Protein 3FJV (pdb70)

Solvent-accessible surface area: 18412 Å² total

Structure (mmCIF, N/CA/C/O backbone):
data_3FJV
#
_entry.id   3FJV
#
_cell.length_a   35.775
_cell.length_b   90.816
_cell.length_c   131.927
_cell.angle_alpha   90.000
_cell.angle_beta   90.000
_cell.angle_gamma   90.000
#
_symmetry.space_group_name_H-M   'P 21 21 21'
#
loop_
_entity.id
_entity.type
_entity.pdbx_description
1 polymer 'uncharacterized novel protein'
2 non-polymer GLYCEROL
3 non-polymer 'CHLORIDE ION'
4 water water
#
loop_
_atom_site.group_PDB
_atom_site.id
_atom_site.type_symbol
_atom_site.label_atom_id
_atom_site.label_alt_id
_atom_site.label_comp_id
_atom_site.label_asym_id
_atom_site.label_entity_id
_atom_site.label_seq_id
_atom_site.pdbx_PDB_ins_code
_atom_site.Cartn_x
_atom_site.Cartn_y
_atom_site.Cartn_z
_atom_site.occupancy
_atom_site.B_iso_or_equiv
_atom_site.auth_seq_id
_atom_site.auth_comp_id
_atom_site.auth_asym_id
_atom_site.auth_atom_id
_atom_site.pdbx_PDB_model_num
ATOM 9 N N . THR A 1 3 ? 22.041 77.966 2.216 1.00 55.62 2 THR A N 1
ATOM 10 C CA . THR A 1 3 ? 22.591 78.576 3.441 1.00 53.24 2 THR A CA 1
ATOM 11 C C . THR A 1 3 ? 21.556 79.668 3.852 1.00 50.18 2 THR A C 1
ATOM 12 O O . THR A 1 3 ? 20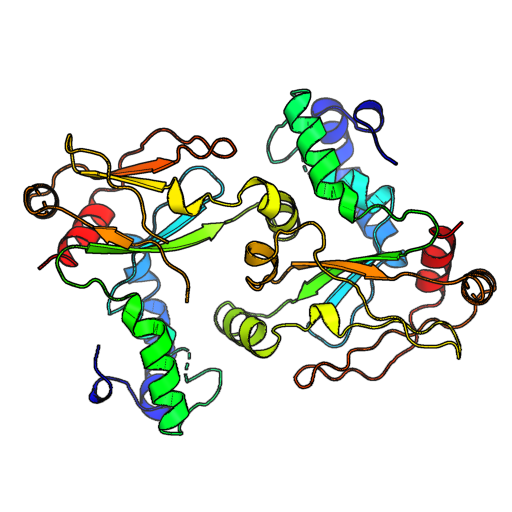.580 79.918 3.120 1.00 50.55 2 THR A O 1
ATOM 14 N N . LEU A 1 4 ? 21.714 80.275 5.021 1.00 41.22 3 LEU A N 1
ATOM 15 C CA . LEU A 1 4 ? 20.776 81.301 5.450 1.00 36.80 3 LEU A CA 1
ATOM 16 C C . LEU A 1 4 ? 21.593 82.526 5.740 1.00 32.51 3 LEU A C 1
ATOM 17 O O . LEU A 1 4 ? 22.723 82.405 6.222 1.00 32.43 3 LEU A O 1
ATOM 22 N N . THR A 1 5 ? 21.007 83.684 5.484 1.00 26.31 4 THR A N 1
ATOM 23 C CA . THR A 1 5 ? 21.617 84.983 5.717 1.00 27.38 4 THR A CA 1
ATOM 24 C C . THR A 1 5 ? 20.647 85.824 6.536 1.00 26.45 4 THR A C 1
ATOM 25 O O . THR A 1 5 ? 19.488 85.414 6.732 1.00 23.61 4 THR A O 1
ATOM 29 N N . ARG A 1 6 ? 21.065 87.003 6.989 1.00 25.93 5 ARG A N 1
ATOM 30 C CA . ARG A 1 6 ? 20.154 87.877 7.751 1.00 25.02 5 ARG A CA 1
ATOM 31 C C . ARG A 1 6 ? 18.874 88.184 6.961 1.00 27.08 5 ARG A C 1
ATOM 32 O O . ARG A 1 6 ? 17.807 88.341 7.537 1.00 25.07 5 ARG A O 1
ATOM 40 N N . ASP A 1 7 ? 18.979 88.256 5.637 1.00 27.79 6 ASP A N 1
ATOM 41 C CA . ASP A 1 7 ? 17.801 88.488 4.772 1.00 29.58 6 ASP A CA 1
ATOM 42 C C . ASP A 1 7 ? 16.870 87.292 4.614 1.00 27.69 6 ASP A C 1
ATOM 43 O O . ASP A 1 7 ? 15.763 87.424 4.090 1.00 25.05 6 ASP A O 1
ATOM 48 N N . SER A 1 8 ? 17.312 86.134 5.057 1.00 25.57 7 SER A N 1
ATOM 49 C CA . SER A 1 8 ? 16.454 84.956 5.058 1.00 28.60 7 SER A CA 1
ATOM 50 C C . SER A 1 8 ? 15.494 84.927 6.250 1.00 26.63 7 SER A C 1
ATOM 51 O O . SER A 1 8 ? 14.602 84.082 6.295 1.00 24.75 7 SER A O 1
ATOM 54 N N . LEU A 1 9 ? 15.708 85.816 7.223 1.00 23.41 8 LEU A N 1
ATOM 55 C CA . LEU A 1 9 ? 14.972 85.814 8.471 1.00 21.87 8 LEU A CA 1
ATOM 56 C C . LEU A 1 9 ? 13.919 86.903 8.532 1.00 23.01 8 LEU A C 1
ATOM 57 O O . LEU A 1 9 ? 14.069 87.974 7.975 1.00 21.96 8 LEU A O 1
ATOM 62 N N . LEU A 1 10 ? 12.830 86.608 9.205 1.00 22.03 9 LEU A N 1
ATOM 63 C CA . LEU A 1 10 ? 11.845 87.599 9.543 1.00 20.64 9 LEU A CA 1
ATOM 64 C C . LEU A 1 10 ? 12.363 88.500 10.659 1.00 19.96 9 LEU A C 1
ATOM 65 O O . LEU A 1 10 ? 13.236 88.134 11.458 1.00 19.75 9 LEU A O 1
ATOM 70 N N . THR A 1 11 ? 11.833 89.709 10.706 1.00 19.46 10 THR A N 1
ATOM 71 C CA . THR A 1 11 ? 12.085 90.580 11.828 1.00 18.72 10 THR A CA 1
ATOM 72 C C . THR A 1 11 ? 11.350 90.013 13.030 1.00 17.91 10 THR A C 1
ATOM 73 O O . THR A 1 11 ? 10.460 89.163 12.890 1.00 16.33 10 THR A O 1
ATOM 77 N N . LEU A 1 12 ? 11.655 90.540 14.214 1.00 13.44 11 LEU A N 1
ATOM 78 C CA . LEU A 1 12 ? 10.974 90.111 15.446 1.00 15.49 11 LEU A CA 1
ATOM 79 C C . LEU A 1 12 ? 9.464 90.331 15.295 1.00 17.25 11 LEU A C 1
ATOM 80 O O . LEU A 1 12 ? 8.659 89.516 15.693 1.00 15.67 11 LEU A O 1
ATOM 85 N N . GLU A 1 13 ? 9.097 91.483 14.749 1.00 17.80 12 GLU A N 1
ATOM 86 C CA . GLU A 1 13 ? 7.710 91.829 14.573 1.00 19.83 12 GLU A CA 1
ATOM 87 C C . GLU A 1 13 ? 6.970 90.878 13.638 1.00 20.18 12 GLU A C 1
ATOM 88 O O . GLU A 1 13 ? 5.834 90.473 13.925 1.00 22.19 12 GLU A O 1
ATOM 94 N N . ALA A 1 14 ? 7.587 90.583 12.494 1.00 21.04 13 ALA A N 1
ATOM 95 C CA . ALA A 1 14 ? 6.973 89.724 11.503 1.00 19.86 13 ALA A CA 1
ATOM 96 C C . ALA A 1 14 ? 6.908 88.285 12.048 1.00 18.38 13 ALA A C 1
ATOM 97 O O . ALA A 1 14 ? 5.888 87.613 11.874 1.00 18.19 13 ALA A O 1
ATOM 99 N N . TYR A 1 15 ? 7.959 87.809 12.728 1.00 19.81 14 TYR A N 1
ATOM 100 C CA . TYR A 1 15 ? 7.877 86.439 13.304 1.00 16.69 14 TYR A CA 1
ATOM 101 C C . TYR A 1 15 ? 6.800 86.298 14.372 1.00 17.19 14 TYR A C 1
ATOM 102 O O . TYR A 1 15 ? 6.065 85.303 14.402 1.00 19.98 14 TYR A O 1
ATOM 111 N N . ALA A 1 16 ? 6.684 87.294 15.259 1.00 17.70 15 ALA A N 1
ATOM 112 C CA . ALA A 1 16 ? 5.729 87.200 16.340 1.00 15.36 15 ALA A CA 1
ATOM 113 C C . ALA A 1 16 ? 4.335 87.070 15.782 1.00 20.29 15 ALA A C 1
ATOM 114 O O . ALA A 1 16 ? 3.541 86.357 16.348 1.00 17.20 15 ALA A O 1
ATOM 116 N N . LYS A 1 17 ? 4.062 87.746 14.664 1.00 19.62 16 LYS A N 1
ATOM 117 C CA . LYS A 1 17 ? 2.764 87.640 13.985 1.00 20.53 16 LYS A CA 1
ATOM 118 C C . LYS A 1 17 ? 2.483 86.229 13.461 1.00 21.89 16 LYS A C 1
ATOM 119 O O . LYS A 1 17 ? 1.327 85.819 13.440 1.00 21.33 16 LYS A O 1
ATOM 125 N N . VAL A 1 18 ? 3.510 85.453 13.098 1.00 21.09 17 VAL A N 1
ATOM 126 C CA . VAL A 1 18 ? 3.245 84.097 12.585 1.00 22.26 17 VAL A CA 1
ATOM 127 C C . VAL A 1 18 ? 3.692 82.959 13.543 1.00 22.74 17 VAL A C 1
ATOM 128 O O . VAL A 1 18 ? 3.671 81.795 13.176 1.00 19.13 17 VAL A O 1
ATOM 132 N N . ARG A 1 19 ? 4.129 83.295 14.753 1.00 22.89 18 ARG A N 1
ATOM 133 C CA . ARG A 1 19 ? 4.821 82.317 15.602 1.00 18.19 18 ARG A CA 1
ATOM 134 C C . ARG A 1 19 ? 3.997 81.080 15.925 1.00 16.11 18 ARG A C 1
ATOM 135 O O . ARG A 1 19 ? 4.469 79.964 15.797 1.00 14.85 18 ARG A O 1
ATOM 143 N N . ARG A 1 20 ? 2.749 81.253 16.316 1.00 17.21 19 ARG A N 1
ATOM 144 C CA . ARG A 1 20 ? 1.937 80.122 16.655 1.00 19.39 19 ARG A CA 1
ATOM 145 C C . ARG A 1 20 ? 1.719 79.218 15.444 1.00 16.07 19 ARG A C 1
ATOM 146 O O . ARG A 1 20 ? 1.737 78.013 15.545 1.00 17.81 19 ARG A O 1
ATOM 154 N N . GLN A 1 21 ? 1.494 79.817 14.296 1.00 15.85 20 GLN A N 1
ATOM 155 C CA . GLN A 1 21 ? 1.357 79.060 13.057 1.00 16.18 20 GLN A CA 1
ATOM 156 C C . GLN A 1 21 ? 2.640 78.305 12.684 1.00 17.46 20 GLN A C 1
ATOM 157 O O . GLN A 1 21 ? 2.613 77.156 12.193 1.00 16.69 20 GLN A O 1
ATOM 163 N N . GLU A 1 22 ? 3.776 78.946 12.924 1.00 14.16 21 GLU A N 1
ATOM 164 C CA . GLU A 1 22 ? 5.062 78.329 12.685 1.00 15.33 21 GLU A CA 1
ATOM 165 C C . GLU A 1 22 ? 5.341 77.143 13.612 1.00 15.25 21 GLU A C 1
ATOM 166 O O . GLU A 1 22 ? 5.903 76.132 13.133 1.00 16.59 21 GLU A O 1
ATOM 172 N N . HIS A 1 23 ? 5.001 77.252 14.902 1.00 14.31 22 HIS A N 1
ATOM 173 C CA . HIS A 1 23 ? 5.202 76.108 15.836 1.00 15.54 22 HIS A CA 1
ATOM 174 C C . HIS A 1 23 ? 4.512 74.884 15.208 1.00 15.09 22 HIS A C 1
ATOM 175 O O . HIS A 1 23 ? 5.111 73.828 15.118 1.00 14.20 22 HIS A O 1
ATOM 182 N N . ALA A 1 24 ? 3.243 75.025 14.799 1.00 13.38 23 ALA A N 1
ATOM 183 C CA . ALA A 1 24 ? 2.471 73.927 14.156 1.00 14.12 23 ALA A CA 1
ATOM 184 C C . ALA A 1 24 ? 3.066 73.453 12.800 1.00 14.15 23 ALA A C 1
ATOM 185 O O . ALA A 1 24 ? 3.187 72.242 12.549 1.00 15.43 23 ALA A O 1
ATOM 187 N N . ARG A 1 25 ? 3.453 74.381 11.954 1.00 13.83 24 ARG A N 1
ATOM 188 C CA . ARG A 1 25 ? 4.031 74.030 10.656 1.00 13.03 24 ARG A CA 1
ATOM 189 C C . ARG A 1 25 ? 5.298 73.208 10.843 1.00 11.96 24 ARG A C 1
ATOM 190 O O . ARG A 1 25 ? 5.541 72.203 10.147 1.00 11.36 24 ARG A O 1
ATOM 198 N N . VAL A 1 26 ? 6.122 73.607 11.785 1.00 16.41 25 VAL A N 1
ATOM 199 C CA . VAL A 1 26 ? 7.414 72.972 11.972 1.00 14.23 25 VAL A CA 1
ATOM 200 C C . VAL A 1 26 ? 7.261 71.611 12.672 1.00 15.04 25 VAL A C 1
ATOM 201 O O . VAL A 1 26 ? 7.924 70.649 12.317 1.00 14.55 25 VAL A O 1
ATOM 205 N N . ILE A 1 27 ? 6.386 71.503 13.670 1.00 14.85 26 ILE A N 1
ATOM 206 C CA . ILE A 1 27 ? 6.017 70.205 14.212 1.00 13.93 26 ILE A CA 1
ATOM 207 C C . ILE A 1 27 ? 5.620 69.195 13.132 1.00 13.89 26 ILE A C 1
ATOM 208 O O . ILE A 1 27 ? 6.093 68.068 13.136 1.00 14.97 26 ILE A O 1
ATOM 213 N N . ALA A 1 28 ? 4.761 69.612 12.196 1.00 16.59 27 ALA A N 1
ATOM 214 C CA . ALA A 1 28 ? 4.325 68.764 11.117 1.00 18.34 27 ALA A CA 1
ATOM 215 C C . ALA A 1 28 ? 5.536 68.363 10.259 1.00 17.00 27 ALA A C 1
ATOM 216 O O . ALA A 1 28 ? 5.677 67.192 9.884 1.00 17.33 27 ALA A O 1
ATOM 218 N N . HIS A 1 29 ? 6.372 69.329 9.934 1.00 17.69 28 HIS A N 1
ATOM 219 C CA . HIS A 1 29 ? 7.575 69.061 9.130 1.00 15.61 28 HIS A CA 1
ATOM 220 C C . HIS A 1 29 ? 8.482 68.030 9.813 1.00 15.04 28 HIS A C 1
ATOM 221 O O . HIS A 1 29 ? 9.054 67.143 9.151 1.00 14.49 28 HIS A O 1
ATOM 228 N N . LYS A 1 30 ? 8.625 68.150 11.120 1.00 15.53 29 LYS A N 1
ATOM 229 C CA . LYS A 1 30 ? 9.583 67.322 11.840 1.00 15.78 29 LYS A CA 1
ATOM 230 C C . LYS A 1 30 ? 9.183 65.848 11.853 1.00 16.28 29 LYS A C 1
ATOM 231 O O . LYS A 1 30 ? 9.984 64.992 12.165 1.00 16.82 29 LYS A O 1
ATOM 237 N N . LYS A 1 31 ? 7.931 65.528 11.517 1.00 14.73 30 LYS A N 1
ATOM 238 C CA . LYS A 1 31 ? 7.541 64.136 11.336 1.00 15.68 30 LYS A CA 1
ATOM 239 C C . LYS A 1 31 ? 8.316 63.456 10.250 1.00 17.45 30 LYS A C 1
ATOM 240 O O . LYS A 1 31 ? 8.444 62.225 10.264 1.00 18.19 30 LYS A O 1
ATOM 246 N N . ARG A 1 32 ? 8.857 64.215 9.286 1.00 15.31 31 ARG A N 1
ATOM 247 C CA . ARG A 1 32 ? 9.726 63.608 8.271 1.00 14.16 31 ARG A CA 1
ATOM 248 C C . ARG A 1 32 ? 11.214 63.630 8.594 1.00 16.17 31 ARG A C 1
ATOM 249 O O . ARG A 1 32 ? 12.030 63.256 7.753 1.00 14.30 31 ARG A O 1
ATOM 257 N N . ARG A 1 33 ? 11.559 64.157 9.758 1.00 14.72 32 ARG A N 1
ATOM 258 C CA . ARG A 1 33 ? 12.984 64.430 10.100 1.00 13.63 32 ARG A CA 1
ATOM 259 C C . ARG A 1 33 ? 13.443 63.751 11.393 1.00 16.83 32 ARG A C 1
ATOM 260 O O . ARG A 1 33 ? 14.645 63.676 11.667 1.00 17.42 32 ARG A O 1
ATOM 268 N N . ALA A 1 34 ? 12.514 63.270 12.224 1.00 18.14 33 ALA A N 1
ATOM 269 C CA . ALA A 1 34 ? 12.894 62.791 13.547 1.00 16.36 33 ALA A CA 1
ATOM 270 C C . ALA A 1 34 ? 12.987 61.273 13.615 1.00 17.10 33 ALA A C 1
ATOM 271 O O . ALA A 1 34 ? 12.165 60.600 13.018 1.00 18.47 33 ALA A O 1
ATOM 273 N N . VAL A 1 35 ? 14.007 60.766 14.320 1.00 17.91 34 VAL A N 1
ATOM 274 C CA A VAL A 1 35 ? 14.176 59.332 14.606 0.50 20.44 34 VAL A CA 1
ATOM 275 C CA B VAL A 1 35 ? 14.100 59.330 14.630 0.50 19.76 34 VAL A CA 1
ATOM 276 C C . VAL A 1 35 ? 14.494 59.124 16.102 1.00 20.91 34 VAL A C 1
ATOM 277 O O . VAL A 1 35 ? 15.241 59.895 16.684 1.00 20.98 34 VAL A O 1
ATOM 284 N N . SER A 1 36 ? 13.939 58.086 16.713 1.00 17.79 35 SER A N 1
ATOM 285 C CA . SER A 1 36 ? 14.305 57.680 18.056 1.00 22.40 35 SER A CA 1
ATOM 286 C C . SER A 1 36 ? 15.296 56.559 18.004 1.00 25.17 35 SER A C 1
ATOM 287 O O . SER A 1 36 ? 15.263 55.770 17.067 1.00 25.77 35 SER A O 1
ATOM 290 N N . ILE A 1 37 ? 16.192 56.484 18.987 1.00 24.18 36 ILE A N 1
ATOM 291 C CA . ILE A 1 37 ? 17.164 55.397 19.041 1.00 24.71 36 ILE A CA 1
ATOM 292 C C . ILE A 1 37 ? 17.048 54.858 20.474 1.00 26.08 36 ILE A C 1
ATOM 293 O O . ILE A 1 37 ? 17.548 55.459 21.435 1.00 16.59 36 ILE A O 1
ATOM 298 N N . GLY A 1 38 ? 16.344 53.750 20.611 1.00 27.81 37 GLY A N 1
ATOM 299 C CA . GLY A 1 38 ? 15.985 53.229 21.933 1.00 28.92 37 GLY A CA 1
ATOM 300 C C . GLY A 1 38 ? 15.020 54.168 22.609 1.00 28.52 37 GLY A C 1
ATOM 301 O O . GLY A 1 38 ? 14.336 54.928 21.922 1.00 29.94 37 GLY A O 1
ATOM 302 N N . ASN A 1 39 ? 14.973 54.113 23.945 1.00 27.62 38 ASN A N 1
ATOM 303 C CA . ASN A 1 39 ? 14.026 54.902 24.763 1.00 27.85 38 ASN A CA 1
ATOM 304 C C . ASN A 1 39 ? 14.513 56.265 25.233 1.00 27.74 38 ASN A C 1
ATOM 305 O O . ASN A 1 39 ? 13.696 57.093 25.686 1.00 28.80 38 ASN A O 1
ATOM 310 N N . HIS A 1 40 ? 15.820 56.532 25.140 1.00 21.58 39 HIS A N 1
ATOM 311 C CA . HIS A 1 40 ? 16.368 57.757 25.714 1.00 19.96 39 HIS A CA 1
ATOM 312 C C . HIS A 1 40 ? 17.160 58.669 24.756 1.00 21.78 39 HIS A C 1
ATOM 313 O O . HIS A 1 40 ? 17.566 59.760 25.176 1.00 22.86 39 HIS A O 1
ATOM 320 N N . LEU A 1 41 ? 17.379 58.238 23.511 1.00 22.51 40 LEU A N 1
ATOM 321 C CA . LEU A 1 41 ? 18.037 59.064 22.490 1.00 20.62 40 LEU A CA 1
ATOM 322 C C . LEU A 1 41 ? 17.058 59.466 21.383 1.00 22.23 40 LEU A C 1
ATOM 323 O O . LEU A 1 41 ? 16.318 58.620 20.841 1.00 18.78 40 LEU A O 1
ATOM 328 N N . ARG A 1 42 ? 17.121 60.737 20.999 1.00 16.98 41 ARG A N 1
ATOM 329 C CA . ARG A 1 42 ? 16.290 61.278 19.908 1.00 20.90 41 ARG A CA 1
ATOM 330 C C . ARG A 1 42 ? 17.181 62.052 18.929 1.00 17.84 41 ARG A C 1
ATOM 331 O O . ARG A 1 42 ? 18.005 62.832 19.373 1.00 19.00 41 ARG A O 1
ATOM 339 N N . LEU A 1 43 ? 17.061 61.811 17.626 1.00 17.69 42 LEU A N 1
ATOM 340 C CA . LEU A 1 43 ? 17.813 62.567 16.621 1.00 19.35 42 LEU A CA 1
ATOM 341 C C . LEU A 1 43 ? 16.818 63.355 15.769 1.00 18.84 42 LEU A C 1
ATOM 342 O O . LEU A 1 43 ? 15.805 62.825 15.348 1.00 21.02 42 LEU A O 1
ATOM 347 N N . LEU A 1 44 ? 17.131 64.622 15.518 1.00 16.26 43 LEU A N 1
ATOM 348 C CA . LEU A 1 44 ? 16.407 65.429 14.557 1.00 17.13 43 LEU A CA 1
ATOM 349 C C . LEU A 1 44 ? 17.357 65.767 13.457 1.00 17.00 43 LEU A C 1
ATOM 350 O O . LEU A 1 44 ? 18.350 66.482 13.682 1.00 17.30 43 LEU A O 1
ATOM 355 N N . PHE A 1 45 ? 17.061 65.259 12.255 1.00 13.86 44 PHE A N 1
ATOM 356 C CA . PHE A 1 45 ? 17.831 65.633 11.078 1.00 14.59 44 PHE A CA 1
ATOM 357 C C . PHE A 1 45 ? 17.447 67.037 10.647 1.00 14.40 44 PHE A C 1
ATOM 358 O O . PHE A 1 45 ? 16.267 67.332 10.416 1.00 14.92 44 PHE A O 1
ATOM 366 N N . GLU A 1 46 ? 18.437 67.910 10.591 1.00 12.24 45 GLU A N 1
ATOM 367 C CA . GLU A 1 46 ? 18.210 69.345 10.422 1.00 12.78 45 GLU A CA 1
ATOM 368 C C . GLU A 1 46 ? 18.179 69.785 8.961 1.00 15.95 45 GLU A C 1
ATOM 369 O O . GLU A 1 46 ? 18.965 69.300 8.118 1.00 15.66 45 GLU A O 1
ATOM 375 N N . ASP A 1 47 ? 17.261 70.693 8.643 1.00 15.64 46 ASP A N 1
ATOM 376 C CA . ASP A 1 47 ? 17.180 71.284 7.296 1.00 16.64 46 ASP A CA 1
ATOM 377 C C . ASP A 1 47 ? 16.806 72.772 7.378 1.00 17.57 46 ASP A C 1
ATOM 378 O O . ASP A 1 47 ? 16.822 73.351 8.472 1.00 15.42 46 ASP A O 1
ATOM 383 N N . GLU A 1 48 ? 16.538 73.414 6.232 1.00 14.28 47 GLU A N 1
ATOM 384 C CA . GLU A 1 48 ? 16.217 74.853 6.233 1.00 16.27 47 GLU A CA 1
ATOM 385 C C . GLU A 1 48 ? 15.043 75.178 7.195 1.00 13.39 47 GLU A C 1
ATOM 386 O O . GLU A 1 48 ? 15.067 76.154 7.947 1.00 14.69 47 GLU A O 1
ATOM 392 N N . THR A 1 49 ? 14.006 74.360 7.140 1.00 14.34 48 THR A N 1
ATOM 393 C CA . THR A 1 49 ? 12.828 74.580 7.960 1.00 13.51 48 THR A CA 1
ATOM 394 C C . THR A 1 49 ? 13.140 74.505 9.473 1.00 14.92 48 THR A C 1
ATOM 395 O O . THR A 1 49 ? 12.743 75.379 10.220 1.00 14.10 48 THR A O 1
ATOM 399 N N . THR A 1 50 ? 13.810 73.449 9.889 1.00 13.39 49 THR A N 1
ATOM 400 C CA . THR A 1 50 ? 14.104 73.237 11.288 1.00 15.75 49 THR A CA 1
ATOM 401 C C . THR A 1 50 ? 15.085 74.282 11.808 1.00 15.82 49 THR A C 1
ATOM 402 O O . THR A 1 50 ? 14.941 74.729 12.954 1.00 15.88 49 THR A O 1
ATOM 406 N N . ILE A 1 51 ? 16.043 74.680 10.976 1.00 14.44 50 ILE A N 1
ATOM 407 C CA . ILE A 1 51 ? 17.099 75.620 11.405 1.00 14.83 50 ILE A CA 1
ATOM 408 C C . ILE A 1 51 ? 16.549 77.064 11.479 1.00 14.22 50 ILE A C 1
ATOM 409 O O . ILE A 1 51 ? 16.721 77.736 12.482 1.00 13.95 50 ILE A O 1
ATOM 414 N N . ARG A 1 52 ? 15.858 77.511 10.430 1.00 15.09 51 ARG A N 1
ATOM 415 C CA . ARG A 1 52 ? 15.214 78.830 10.386 1.00 16.14 51 ARG A CA 1
ATOM 416 C C . ARG A 1 52 ? 14.286 79.065 11.583 1.00 15.82 51 ARG A C 1
ATOM 417 O O . ARG A 1 52 ? 14.329 80.140 12.208 1.00 14.40 51 ARG A O 1
ATOM 425 N N . TYR A 1 53 ? 13.512 78.056 11.928 1.00 15.72 52 TYR A N 1
ATOM 426 C CA . TYR A 1 53 ? 12.658 78.084 13.100 1.00 15.54 52 TYR A CA 1
ATOM 427 C C . TYR A 1 53 ? 13.458 78.257 14.393 1.00 19.49 52 TYR A C 1
ATOM 428 O O . TYR A 1 53 ? 13.133 79.098 15.223 1.00 15.82 52 TYR A O 1
ATOM 437 N N . GLN A 1 54 ? 14.517 77.468 14.570 1.00 16.68 53 GLN A N 1
ATOM 438 C CA . GLN A 1 54 ? 15.265 77.611 15.777 1.00 16.45 53 GLN A CA 1
ATOM 439 C C . GLN A 1 54 ? 15.831 79.022 15.900 1.00 16.41 53 GLN A C 1
ATOM 440 O O . GLN A 1 54 ? 15.888 79.561 17.006 1.00 16.09 53 GLN A O 1
ATOM 446 N N . ILE A 1 55 ? 16.340 79.561 14.801 1.00 19.98 54 ILE A N 1
ATOM 447 C CA . ILE A 1 55 ? 16.906 80.925 14.817 1.00 17.46 54 ILE A CA 1
ATOM 448 C C . ILE A 1 55 ? 15.816 81.926 15.147 1.00 17.87 54 ILE A C 1
ATOM 449 O O . ILE A 1 55 ? 15.967 82.772 16.025 1.00 16.30 54 ILE A O 1
ATOM 454 N N . HIS A 1 56 ? 14.675 81.804 14.489 1.00 17.24 55 HIS A N 1
ATOM 455 C CA . HIS A 1 56 ? 13.563 82.682 14.798 1.00 17.18 55 HIS A CA 1
ATOM 456 C C . HIS A 1 56 ? 13.187 82.620 16.303 1.00 15.91 55 HIS A C 1
ATOM 457 O O . HIS A 1 56 ? 12.947 83.656 16.964 1.00 16.25 55 HIS A O 1
ATOM 464 N N . GLU A 1 57 ? 13.145 81.412 16.836 1.00 14.34 56 GLU A N 1
ATOM 465 C CA . GLU A 1 57 ? 12.804 81.175 18.224 1.00 15.93 56 GLU A CA 1
ATOM 466 C C . GLU A 1 57 ? 13.825 81.807 19.193 1.00 15.08 56 GLU A C 1
ATOM 467 O O . GLU A 1 57 ? 13.458 82.530 20.128 1.00 15.19 56 GLU A O 1
ATOM 481 N N . LEU A 1 59 ? 15.942 84.357 18.515 1.00 15.44 58 LEU A N 1
ATOM 482 C CA . LEU A 1 59 ? 15.787 85.793 18.366 1.00 15.55 58 LEU A CA 1
ATOM 483 C C . LEU A 1 59 ? 14.548 86.306 19.099 1.00 15.29 58 LEU A C 1
ATOM 484 O O . LEU A 1 59 ? 14.626 87.326 19.802 1.00 14.93 58 LEU A O 1
ATOM 489 N N . HIS A 1 60 ? 13.438 85.582 18.992 1.00 17.14 59 HIS A N 1
ATOM 490 C CA . HIS A 1 60 ? 12.178 85.990 19.624 1.00 15.64 59 HIS A CA 1
ATOM 491 C C . HIS A 1 60 ? 12.267 86.037 21.176 1.00 17.24 59 HIS A C 1
ATOM 492 O O . HIS A 1 60 ? 11.932 87.061 21.834 1.00 16.27 59 HIS A O 1
ATOM 499 N N . ILE A 1 61 ? 12.788 84.951 21.739 1.00 14.26 60 ILE A N 1
ATOM 500 C CA . ILE A 1 61 ? 12.852 84.785 23.174 1.00 17.34 60 ILE A CA 1
ATOM 501 C C . ILE A 1 61 ? 13.870 85.756 23.793 1.00 16.91 60 ILE A C 1
ATOM 502 O O . ILE A 1 61 ? 13.594 86.319 24.842 1.00 15.21 60 ILE A O 1
ATOM 507 N N . GLU A 1 62 ? 15.023 85.910 23.143 1.00 15.27 61 GLU A N 1
ATOM 508 C CA . GLU A 1 62 ? 16.106 86.779 23.584 1.00 15.47 61 GLU A CA 1
ATOM 509 C C . GLU A 1 62 ? 15.882 88.227 23.126 1.00 17.47 61 GLU A C 1
ATOM 510 O O . GLU A 1 62 ? 16.594 89.080 23.570 1.00 14.92 61 GLU A O 1
ATOM 516 N N . LYS A 1 63 ? 14.835 88.484 22.334 1.00 18.75 62 LYS A N 1
ATOM 517 C CA . LYS A 1 63 ? 14.547 89.798 21.732 1.00 19.93 62 LYS A CA 1
ATOM 518 C C . LYS A 1 63 ? 15.759 90.435 21.074 1.00 18.36 62 LYS A C 1
ATOM 519 O O . LYS A 1 63 ? 16.146 91.562 21.429 1.00 16.74 62 LYS A O 1
ATOM 525 N N . ILE A 1 64 ? 16.334 89.726 20.115 1.00 17.04 63 ILE A N 1
ATOM 526 C CA . ILE A 1 64 ? 17.555 90.140 19.418 1.00 15.84 63 ILE A CA 1
ATOM 527 C C . ILE A 1 64 ? 17.234 90.711 18.023 1.00 17.38 63 ILE A C 1
ATOM 528 O O . ILE A 1 64 ? 16.644 90.024 17.190 1.00 19.28 63 ILE A O 1
ATOM 533 N N . PHE A 1 65 ? 17.600 91.983 17.806 1.00 18.58 64 PHE A N 1
ATOM 534 C CA . PHE A 1 65 ? 17.333 92.677 16.542 1.00 19.50 64 PHE A CA 1
ATOM 535 C C . PHE A 1 65 ? 18.448 93.551 15.972 1.00 18.05 64 PHE A C 1
ATOM 536 O O . PHE A 1 65 ? 18.233 94.274 15.016 1.00 15.07 64 PHE A O 1
ATOM 544 N N . ASP A 1 66 ? 19.611 93.531 16.584 1.00 18.37 65 ASP A N 1
ATOM 545 C CA . ASP A 1 66 ? 20.738 94.230 16.086 1.00 20.83 65 ASP A CA 1
ATOM 546 C C . ASP A 1 66 ? 21.527 93.310 15.167 1.00 22.43 65 ASP A C 1
ATOM 547 O O . ASP A 1 66 ? 21.520 92.081 15.301 1.00 19.69 65 ASP A O 1
ATOM 552 N N . GLU A 1 67 ? 22.263 93.913 14.262 1.00 19.94 66 GLU A N 1
ATOM 553 C CA . GLU A 1 67 ? 22.841 93.151 13.165 1.00 22.13 66 GLU A CA 1
ATOM 554 C C . GLU A 1 67 ? 23.906 92.151 13.627 1.00 21.66 66 GLU A C 1
ATOM 555 O O . GLU A 1 67 ? 23.928 91.018 13.161 1.00 21.36 66 GLU A O 1
ATOM 561 N N . ASP A 1 68 ? 24.778 92.560 14.538 1.00 19.99 67 ASP A N 1
ATOM 562 C CA . ASP A 1 68 ? 25.818 91.664 15.026 1.00 20.32 67 ASP A CA 1
ATOM 563 C C . ASP A 1 68 ? 25.197 90.508 15.815 1.00 22.62 67 ASP A C 1
ATOM 564 O O . ASP A 1 68 ? 25.651 89.379 15.699 1.00 21.25 67 ASP A O 1
ATOM 569 N N . GLY A 1 69 ? 24.150 90.792 16.588 1.00 20.21 68 GLY A N 1
ATOM 570 C CA . GLY A 1 69 ? 23.461 89.775 17.384 1.00 20.08 68 GLY A CA 1
ATOM 571 C C . GLY A 1 69 ? 22.687 88.771 16.550 1.00 19.74 68 GLY A C 1
ATOM 572 O O . GLY A 1 69 ? 22.680 87.569 16.855 1.00 17.64 68 GLY A O 1
ATOM 573 N N . ILE A 1 70 ? 21.995 89.258 15.530 1.00 17.53 69 ILE A N 1
ATOM 574 C CA . ILE A 1 70 ? 21.371 88.349 14.556 1.00 18.51 69 ILE A CA 1
ATOM 575 C C . ILE A 1 70 ? 22.446 87.468 13.912 1.00 19.21 69 ILE A C 1
ATOM 576 O O . ILE A 1 70 ? 22.313 86.260 13.852 1.00 15.73 69 ILE A O 1
ATOM 581 N N . GLN A 1 71 ? 23.535 88.074 13.444 1.00 18.56 70 GLN A N 1
ATOM 582 C CA . GLN A 1 71 ? 24.582 87.304 12.758 1.00 16.86 70 GLN A CA 1
ATOM 583 C C . GLN A 1 71 ? 25.174 86.241 13.660 1.00 16.80 70 GLN A C 1
ATOM 584 O O . GLN A 1 71 ? 25.463 85.134 13.199 1.00 15.86 70 GLN A O 1
ATOM 590 N N . ALA A 1 72 ? 25.320 86.562 14.943 1.00 16.66 71 ALA A N 1
ATOM 591 C CA . ALA A 1 72 ? 25.894 85.639 15.912 1.00 17.21 71 ALA A CA 1
ATOM 592 C C . ALA A 1 72 ? 24.995 84.398 16.085 1.00 18.51 71 ALA A C 1
ATOM 593 O O . ALA A 1 72 ? 25.503 83.305 16.296 1.00 18.37 71 ALA A O 1
ATOM 595 N N . GLU A 1 73 ? 23.669 84.562 16.004 1.00 15.18 72 GLU A N 1
ATOM 596 C CA . GLU A 1 73 ? 22.817 83.376 16.068 1.00 16.92 72 GLU A CA 1
ATOM 597 C C . GLU A 1 73 ? 22.886 82.567 14.789 1.00 16.91 72 GLU A C 1
ATOM 598 O O . GLU A 1 73 ? 22.929 81.348 14.843 1.00 16.73 72 GLU A O 1
ATOM 604 N N . LEU A 1 74 ? 22.894 83.221 13.620 1.00 17.70 73 LEU A N 1
ATOM 605 C CA . LEU A 1 74 ? 23.109 82.495 12.346 1.00 18.20 73 LEU A CA 1
ATOM 606 C C . LEU A 1 74 ? 24.388 81.645 12.407 1.00 17.00 73 LEU A C 1
ATOM 607 O O . LEU A 1 74 ? 24.435 80.449 12.000 1.00 17.93 73 LEU A O 1
ATOM 612 N N . ASP A 1 75 ? 25.455 82.241 12.938 1.00 15.14 74 ASP A N 1
ATOM 613 C CA . ASP A 1 75 ? 26.750 81.562 12.942 1.00 13.18 74 ASP A CA 1
ATOM 614 C C . ASP A 1 75 ? 26.737 80.461 13.982 1.00 17.21 74 ASP A C 1
ATOM 615 O O . ASP A 1 75 ? 27.333 79.423 13.786 1.00 19.13 74 ASP A O 1
ATOM 620 N N . ALA A 1 76 ? 26.006 80.649 15.092 1.00 17.99 75 ALA A N 1
ATOM 621 C CA . ALA A 1 76 ? 25.929 79.613 16.116 1.00 16.62 75 ALA A CA 1
ATOM 622 C C . ALA A 1 76 ? 25.215 78.338 15.631 1.00 15.78 75 ALA A C 1
ATOM 623 O O . ALA A 1 76 ? 25.547 77.199 16.080 1.00 18.54 75 ALA A O 1
ATOM 625 N N . TYR A 1 77 ? 24.211 78.530 14.779 1.00 16.52 76 TYR A N 1
ATOM 626 C CA . TYR A 1 77 ? 23.437 77.432 14.212 1.00 13.97 76 TYR A CA 1
ATOM 627 C C . TYR A 1 77 ? 23.958 76.853 12.880 1.00 17.84 76 TYR A C 1
ATOM 628 O O . TYR A 1 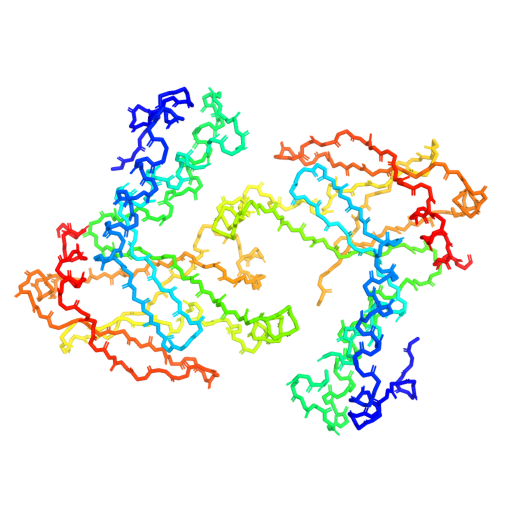77 ? 23.447 75.830 12.429 1.00 16.75 76 TYR A O 1
ATOM 637 N N . LEU A 1 78 ? 24.989 77.464 12.302 1.00 18.96 77 LEU A N 1
ATOM 638 C CA . LEU A 1 78 ? 25.627 76.975 11.071 1.00 21.70 77 LEU A CA 1
ATOM 639 C C . LEU A 1 78 ? 26.050 75.499 11.097 1.00 21.30 77 LEU A C 1
ATOM 640 O O . LEU A 1 78 ? 25.957 74.835 10.091 1.00 23.77 77 LEU A O 1
ATOM 645 N N . PRO A 1 79 ? 26.548 74.995 12.242 1.00 21.64 78 PRO A N 1
ATOM 646 C CA . PRO A 1 79 ? 26.838 73.579 12.315 1.00 20.40 78 PRO A CA 1
ATOM 647 C C . PRO A 1 79 ? 25.686 72.663 11.872 1.00 19.39 78 PRO A C 1
ATOM 648 O O . PRO A 1 79 ? 25.943 71.544 11.440 1.00 19.77 78 PRO A O 1
ATOM 652 N N . LEU A 1 80 ? 24.429 73.096 12.005 1.00 18.33 79 LEU A N 1
ATOM 653 C CA . LEU A 1 80 ? 23.328 72.238 11.616 1.00 15.95 79 LEU A CA 1
ATOM 654 C C . LEU A 1 80 ? 23.010 72.205 10.097 1.00 16.23 79 LEU A C 1
ATOM 655 O O . LEU A 1 80 ? 22.143 71.395 9.662 1.00 16.36 79 LEU A O 1
ATOM 660 N N . VAL A 1 81 ? 23.641 73.089 9.319 1.00 14.58 80 VAL A N 1
ATOM 661 C CA . VAL A 1 81 ? 23.325 73.225 7.906 1.00 17.57 80 VAL A CA 1
ATOM 662 C C . VAL A 1 81 ? 23.972 72.108 7.056 1.00 14.72 80 VAL A C 1
ATOM 663 O O . VAL A 1 81 ? 25.201 71.991 7.005 1.00 16.48 80 VAL A O 1
ATOM 667 N N . PRO A 1 82 ? 23.162 71.258 6.405 1.00 16.66 81 PRO A N 1
ATOM 668 C CA . PRO A 1 82 ? 23.768 70.254 5.507 1.00 16.69 81 PRO A CA 1
ATOM 669 C C . PRO A 1 82 ? 24.462 70.878 4.291 1.00 18.61 81 PRO A C 1
ATOM 670 O O . PRO A 1 82 ? 24.100 71.952 3.859 1.00 20.68 81 PRO A O 1
ATOM 674 N N . ASP A 1 83 ? 25.531 70.283 3.805 1.00 21.58 82 ASP A N 1
ATOM 675 C CA . ASP A 1 83 ? 26.341 71.005 2.859 1.00 22.25 82 ASP A CA 1
ATOM 676 C C . ASP A 1 83 ? 26.409 70.374 1.498 1.00 20.03 82 ASP A C 1
ATOM 677 O O . ASP A 1 83 ? 27.137 70.890 0.638 1.00 21.18 82 ASP A O 1
ATOM 682 N N . GLY A 1 84 ? 25.690 69.271 1.281 1.00 19.13 83 GLY A N 1
ATOM 683 C CA . GLY A 1 84 ? 25.811 68.552 0.014 1.00 23.13 83 GLY A CA 1
ATOM 684 C C . GLY A 1 84 ? 26.203 67.072 0.173 1.00 21.23 83 GLY A C 1
ATOM 685 O O . GLY A 1 84 ? 25.704 66.238 -0.530 1.00 19.72 83 GLY A O 1
ATOM 686 N N . SER A 1 85 ? 27.099 66.793 1.111 1.00 22.01 84 SER A N 1
ATOM 687 C CA . SER A 1 85 ? 27.622 65.463 1.312 1.00 25.93 84 SER A CA 1
ATOM 688 C C . SER A 1 85 ? 27.470 64.946 2.735 1.00 24.75 84 SER A C 1
ATOM 689 O O . SER A 1 85 ? 27.992 63.890 3.063 1.00 25.96 84 SER A O 1
ATOM 692 N N . ASN A 1 86 ? 26.737 65.688 3.552 1.00 20.05 85 ASN A N 1
ATOM 693 C CA A ASN A 1 86 ? 26.528 65.264 4.900 0.50 20.92 85 ASN A CA 1
ATOM 694 C CA B ASN A 1 86 ? 26.617 65.461 4.985 0.50 19.39 85 ASN A CA 1
ATOM 695 C C . ASN A 1 86 ? 25.148 65.574 5.432 1.00 20.22 85 ASN A C 1
ATOM 696 O O . ASN A 1 86 ? 24.505 66.601 5.123 1.00 28.02 85 ASN A O 1
ATOM 705 N N . LEU A 1 87 ? 24.676 64.644 6.216 1.00 15.65 86 LEU A N 1
ATOM 706 C CA . LEU A 1 87 ? 23.448 64.866 6.960 1.00 16.24 86 LEU A CA 1
ATOM 707 C C . LEU A 1 87 ? 23.877 65.435 8.332 1.00 17.80 86 LEU A C 1
ATOM 708 O O . LEU A 1 87 ? 24.933 65.034 8.911 1.00 17.44 86 LEU A O 1
ATOM 713 N N . LYS A 1 88 ? 23.092 66.378 8.827 1.00 15.29 87 LYS A N 1
ATOM 714 C CA . LYS A 1 88 ? 23.317 67.018 10.123 1.00 16.07 87 LYS A CA 1
ATOM 715 C C . LYS A 1 88 ? 22.126 66.710 11.037 1.00 16.58 87 LYS A C 1
ATOM 716 O O . LYS A 1 88 ? 20.996 66.743 10.581 1.00 17.11 87 LYS A O 1
ATOM 722 N N . ALA A 1 89 ? 22.392 66.429 12.321 1.00 16.33 88 ALA A N 1
ATOM 723 C CA . ALA A 1 89 ? 21.361 66.077 13.304 1.00 14.98 88 ALA A CA 1
ATOM 724 C C . ALA A 1 89 ? 21.690 66.619 14.713 1.00 14.58 88 ALA A C 1
ATOM 725 O O . ALA A 1 89 ? 22.852 66.806 15.089 1.00 13.99 88 ALA A O 1
ATOM 727 N N . THR A 1 90 ? 20.653 67.018 15.420 1.00 15.63 89 THR A N 1
ATOM 728 C CA . THR A 1 90 ? 20.721 67.323 16.828 1.00 16.77 89 THR A CA 1
ATOM 729 C C . THR A 1 90 ? 20.318 66.041 17.560 1.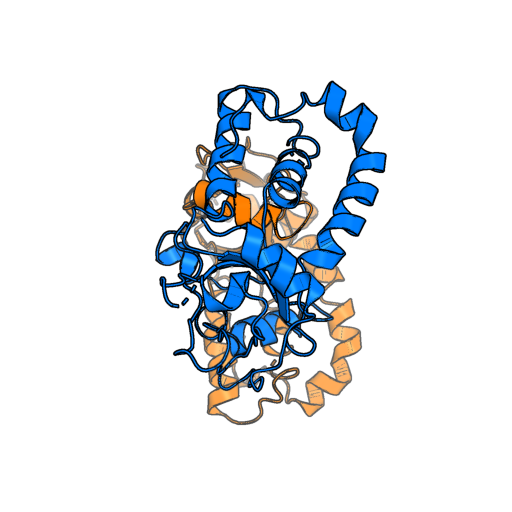00 16.91 89 THR A C 1
ATOM 730 O O . THR A 1 90 ? 19.240 65.471 17.315 1.00 16.84 89 THR A O 1
ATOM 734 N N . LEU A 1 91 ? 21.212 65.586 18.429 1.00 18.05 90 LEU A N 1
ATOM 735 C CA . LEU A 1 91 ? 20.979 64.435 19.290 1.00 18.92 90 LEU A CA 1
ATOM 736 C C . LEU A 1 91 ? 20.601 64.956 20.675 1.00 19.63 90 LEU A C 1
ATOM 737 O O . LEU A 1 91 ? 21.308 65.794 21.253 1.00 16.24 90 LEU A O 1
ATOM 742 N N . GLN A 1 92 ? 19.515 64.417 21.214 1.00 16.35 91 GLN A N 1
ATOM 743 C CA . GLN A 1 92 ? 19.093 64.760 22.572 1.00 18.02 91 GLN A CA 1
ATOM 744 C C . GLN A 1 92 ? 18.996 63.492 23.379 1.00 20.67 91 GLN A C 1
ATOM 745 O O . GLN A 1 92 ? 18.500 62.487 22.901 1.00 20.23 91 GLN A O 1
ATOM 751 N N . ILE A 1 93 ? 19.515 63.553 24.597 1.00 20.28 92 ILE A N 1
ATOM 752 C CA . ILE A 1 93 ? 19.485 62.457 25.561 1.00 22.04 92 ILE A CA 1
ATOM 753 C C . ILE A 1 93 ? 18.473 62.910 26.597 1.00 25.72 92 ILE A C 1
ATOM 754 O O . ILE A 1 93 ? 18.650 63.988 27.179 1.00 25.68 92 ILE A O 1
ATOM 759 N N . GLU A 1 94 ? 17.418 62.125 26.809 1.00 29.16 93 GLU A N 1
ATOM 760 C CA . GLU A 1 94 ? 16.334 62.514 27.695 1.00 34.52 93 GLU A CA 1
ATOM 761 C C . GLU A 1 94 ? 16.080 61.492 28.801 1.00 34.90 93 GLU A C 1
ATOM 762 O O . GLU A 1 94 ? 15.820 60.323 28.519 1.00 31.50 93 GLU A O 1
ATOM 768 N N . TYR A 1 95 ? 16.154 61.937 30.058 1.00 39.31 94 TYR A N 1
ATOM 769 C CA . TYR A 1 95 ? 15.858 61.066 31.204 1.00 41.67 94 TYR A CA 1
ATOM 770 C C . TYR A 1 95 ? 14.824 61.709 32.129 1.00 46.87 94 TYR A C 1
ATOM 771 O O . TYR A 1 95 ? 14.697 62.932 32.176 1.00 48.40 94 TYR A O 1
ATOM 780 N N . GLU A 1 96 ? 14.088 60.873 32.864 1.00 51.14 95 GLU A N 1
ATOM 781 C CA . GLU A 1 96 ? 12.917 61.338 33.628 1.00 53.00 95 GLU A CA 1
ATOM 782 C C . GLU A 1 96 ? 13.226 62.301 34.768 1.00 52.23 95 GLU A C 1
ATOM 783 O O . GLU A 1 96 ? 12.374 63.114 35.113 1.00 55.78 95 GLU A O 1
ATOM 789 N N . ASN A 1 97 ? 14.412 62.237 35.362 1.00 49.27 96 ASN A N 1
ATOM 790 C CA . ASN A 1 97 ? 14.698 63.148 36.463 1.00 48.48 96 ASN A CA 1
ATOM 791 C C . ASN A 1 97 ? 16.160 63.510 36.600 1.00 46.97 96 ASN A C 1
ATOM 792 O O . ASN A 1 97 ? 17.020 62.860 35.998 1.00 47.03 96 ASN A O 1
ATOM 797 N N . GLU A 1 98 ? 16.421 64.534 37.419 1.00 44.22 97 GLU A N 1
ATOM 798 C CA . GLU A 1 98 ? 17.752 65.119 37.565 1.00 43.35 97 GLU A CA 1
ATOM 799 C C . GLU A 1 98 ? 18.823 64.084 37.943 1.00 41.08 97 GLU A C 1
ATOM 800 O O . GLU A 1 98 ? 19.866 64.020 37.309 1.00 43.21 97 GLU A O 1
ATOM 802 N N . THR A 1 99 ? 18.560 63.264 38.959 1.00 38.16 98 THR A N 1
ATOM 803 C CA A THR A 1 99 ? 19.553 62.307 39.425 0.50 37.09 98 THR A CA 1
ATOM 804 C CA B THR A 1 99 ? 19.554 62.294 39.436 0.50 35.73 98 THR A CA 1
ATOM 805 C C . THR A 1 99 ? 19.775 61.216 38.378 1.00 35.84 98 THR A C 1
ATOM 806 O O . THR A 1 99 ? 20.912 60.788 38.161 1.00 33.75 98 THR A O 1
ATOM 813 N N . GLN A 1 100 ? 18.680 60.793 37.732 1.00 32.54 99 GLN A N 1
ATOM 814 C CA . GLN A 1 100 ? 18.709 59.809 36.648 1.00 34.06 99 GLN A CA 1
ATOM 815 C C . GLN A 1 100 ? 19.507 60.333 35.431 1.00 31.84 99 GLN A C 1
ATOM 816 O O . GLN A 1 100 ? 20.404 59.644 34.894 1.00 28.68 99 GLN A O 1
ATOM 822 N N . ARG A 1 101 ? 19.157 61.545 35.010 1.00 31.11 100 ARG A N 1
ATOM 823 C CA . ARG A 1 101 ? 19.844 62.239 33.925 1.00 32.11 100 ARG A CA 1
ATOM 824 C C . ARG A 1 101 ? 21.313 62.403 34.295 1.00 31.71 100 ARG A C 1
ATOM 825 O O . ARG A 1 101 ? 22.205 61.928 33.592 1.00 31.32 100 ARG A O 1
ATOM 827 N N . ARG A 1 102 ? 21.567 63.021 35.438 1.00 34.20 101 ARG A N 1
ATOM 828 C CA . ARG A 1 102 ? 22.928 63.189 35.905 1.00 33.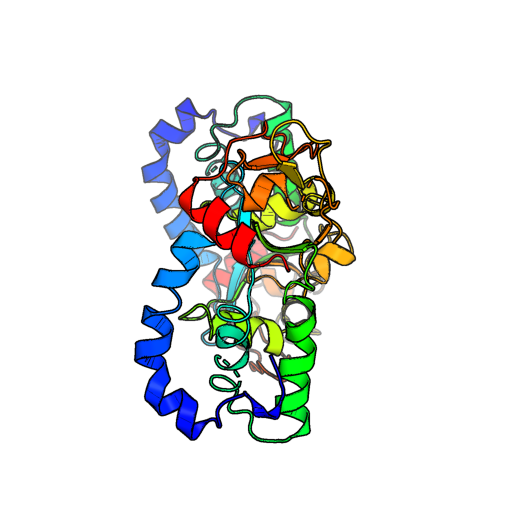11 101 ARG A CA 1
ATOM 829 C C . ARG A 1 102 ? 23.695 61.853 35.858 1.00 31.71 101 ARG A C 1
ATOM 830 O O . ARG A 1 102 ? 24.780 61.791 35.295 1.00 26.38 101 ARG A O 1
ATOM 838 N N . ALA A 1 103 ? 23.139 60.771 36.412 1.00 30.23 102 ALA A N 1
ATOM 839 C CA . ALA A 1 103 ? 23.837 59.477 36.349 1.00 27.25 102 ALA A CA 1
ATOM 840 C C . ALA A 1 103 ? 24.005 59.019 34.890 1.00 24.71 102 ALA A C 1
ATOM 841 O O . ALA A 1 103 ? 25.076 58.529 34.504 1.00 23.40 102 ALA A O 1
ATOM 843 N N . ALA A 1 104 ? 22.954 59.173 34.081 1.00 23.27 103 ALA A N 1
ATOM 844 C CA . ALA A 1 104 ? 23.008 58.732 32.653 1.00 23.83 103 ALA A CA 1
ATOM 845 C C . ALA A 1 104 ? 24.099 59.424 31.847 1.00 22.43 103 ALA A C 1
ATOM 846 O O . ALA A 1 104 ? 24.855 58.783 31.092 1.00 25.88 103 ALA A O 1
ATOM 848 N N . LEU A 1 105 ? 24.177 60.735 31.975 1.00 26.96 104 LEU A N 1
ATOM 849 C CA . LEU A 1 105 ? 25.165 61.519 31.224 1.00 27.51 104 LEU A CA 1
ATOM 850 C C . LEU A 1 105 ? 26.604 61.068 31.532 1.00 27.17 104 LEU A C 1
ATOM 851 O O . LEU A 1 105 ? 27.446 61.019 30.627 1.00 27.77 104 LEU A O 1
ATOM 856 N N . ALA A 1 106 ? 26.868 60.678 32.778 1.00 24.25 105 ALA A N 1
ATOM 857 C CA . ALA A 1 106 ? 28.173 60.108 33.132 1.00 24.06 105 ALA A CA 1
ATOM 858 C C . ALA A 1 106 ? 28.406 58.754 32.492 1.00 26.05 105 ALA A C 1
ATOM 859 O O . ALA A 1 106 ? 29.473 58.495 31.898 1.00 27.62 105 ALA A O 1
ATOM 861 N N . ARG A 1 107 ? 27.417 57.879 32.637 1.00 26.12 106 ARG A N 1
ATOM 862 C CA . ARG A 1 107 ? 27.504 56.516 32.108 1.00 26.32 106 ARG A CA 1
ATOM 863 C C . ARG A 1 107 ? 27.626 56.505 30.576 1.00 24.48 106 ARG A C 1
ATOM 864 O O . ARG A 1 107 ? 28.267 55.626 29.998 1.00 22.60 106 ARG A O 1
ATOM 872 N N . LEU A 1 108 ? 27.014 57.498 29.945 1.00 23.31 107 LEU A N 1
ATOM 873 C CA . LEU A 1 108 ? 26.933 57.604 28.479 1.00 21.53 107 LEU A CA 1
ATOM 874 C C . LEU A 1 108 ? 27.981 58.508 27.859 1.00 24.57 107 LEU A C 1
ATOM 875 O O . LEU A 1 108 ? 27.909 58.828 26.671 1.00 22.75 107 LEU A O 1
ATOM 880 N N . VAL A 1 109 ? 29.003 58.892 28.625 1.00 24.57 108 VAL A N 1
ATOM 881 C CA . VAL A 1 109 ? 30.067 59.724 28.059 1.00 26.04 108 VAL A CA 1
ATOM 882 C C . VAL A 1 109 ? 30.557 59.150 26.714 1.00 23.37 108 VAL A C 1
ATOM 883 O O . VAL A 1 109 ? 30.774 57.948 26.550 1.00 25.46 108 VAL A O 1
ATOM 887 N N . GLY A 1 110 ? 30.670 60.018 25.727 1.00 21.89 109 GLY A N 1
ATOM 888 C CA . GLY A 1 110 ? 31.172 59.614 24.412 1.00 20.14 109 GLY A CA 1
ATOM 889 C C . GLY A 1 110 ? 30.122 58.962 23.525 1.00 19.41 109 GLY A C 1
ATOM 890 O O . GLY A 1 110 ? 30.424 58.568 22.415 1.00 18.13 109 GLY A O 1
ATOM 891 N N . ILE A 1 111 ? 28.880 58.878 23.977 1.00 16.34 110 ILE A N 1
ATOM 892 C CA . ILE A 1 111 ? 27.818 58.271 23.128 1.00 19.25 110 ILE A CA 1
ATOM 893 C C . ILE A 1 111 ? 27.611 58.981 21.795 1.00 16.58 110 ILE A C 1
ATOM 894 O O . ILE A 1 111 ? 27.297 58.352 20.787 1.00 20.01 110 ILE A O 1
ATOM 899 N N . GLU A 1 112 ? 27.793 60.290 21.772 1.00 18.47 111 GLU A N 1
ATOM 900 C CA . GLU A 1 112 ? 27.645 61.061 20.536 1.00 20.01 111 GLU A CA 1
ATOM 901 C C . GLU A 1 112 ? 28.584 60.634 19.404 1.00 23.14 111 GLU A C 1
ATOM 902 O O . GLU A 1 112 ? 28.323 60.943 18.254 1.00 22.59 111 GLU A O 1
ATOM 908 N N . ASP A 1 113 ? 29.673 59.939 19.751 1.00 21.77 112 ASP A N 1
ATOM 909 C CA . ASP A 1 113 ? 30.645 59.410 18.789 1.00 23.33 112 ASP A CA 1
ATOM 910 C C . ASP A 1 113 ? 30.293 57.988 18.319 1.00 19.88 112 ASP A C 1
ATOM 911 O O . ASP A 1 113 ? 30.948 57.490 17.426 1.00 20.66 112 ASP A O 1
ATOM 916 N N . ARG A 1 114 ? 29.297 57.340 18.940 1.00 16.99 113 ARG A N 1
ATOM 917 C CA . ARG A 1 114 ? 29.024 55.901 18.733 1.00 16.49 113 ARG A CA 1
ATOM 918 C C . ARG A 1 114 ? 27.703 55.639 18.016 1.00 17.66 113 ARG A C 1
ATOM 919 O O . ARG A 1 114 ? 27.345 54.503 17.794 1.00 19.02 113 ARG A O 1
ATOM 927 N N . VAL A 1 115 ? 27.036 56.710 17.590 1.00 19.27 114 VAL A N 1
ATOM 928 C CA . VAL A 1 115 ? 25.828 56.638 16.773 1.00 18.61 114 VAL A CA 1
ATOM 929 C C . VAL A 1 115 ? 26.252 56.538 15.334 1.00 16.20 114 VAL A C 1
ATOM 930 O O . VAL A 1 115 ? 27.022 57.326 14.856 1.00 18.59 114 VAL A O 1
ATOM 934 N N . PHE A 1 116 ? 25.715 55.563 14.615 1.00 16.85 115 PHE A N 1
ATOM 935 C CA . PHE A 1 116 ? 26.066 55.342 13.211 1.00 17.16 115 PHE A CA 1
ATOM 936 C C . PHE A 1 116 ? 24.878 55.121 12.314 1.00 14.59 115 PHE A C 1
ATOM 937 O O . PHE A 1 116 ? 23.848 54.585 12.748 1.00 17.35 115 PHE A O 1
ATOM 945 N N . LEU A 1 117 ? 25.031 55.499 11.041 1.00 14.64 116 LEU A N 1
ATOM 946 C CA . LEU A 1 117 ? 24.055 55.233 9.987 1.00 17.43 116 LEU A CA 1
ATOM 947 C C . LEU A 1 117 ? 24.603 54.163 9.056 1.00 18.50 116 LEU A C 1
ATOM 948 O O . LEU A 1 117 ? 25.821 54.086 8.856 1.00 17.90 116 LEU A O 1
ATOM 953 N N . ARG A 1 118 ? 23.736 53.399 8.401 1.00 18.29 117 ARG A N 1
ATOM 954 C CA A ARG A 1 118 ? 24.179 52.519 7.318 0.50 20.50 117 ARG A CA 1
ATOM 955 C CA B ARG A 1 118 ? 24.174 52.498 7.336 0.50 20.54 117 ARG A CA 1
ATOM 956 C C . ARG A 1 118 ? 23.191 52.569 6.162 1.00 21.89 117 ARG A C 1
ATOM 957 O O . ARG A 1 118 ? 22.016 52.241 6.331 1.00 21.50 117 ARG A O 1
ATOM 972 N N . VAL A 1 119 ? 23.662 53.013 4.982 1.00 21.63 118 VAL A N 1
ATOM 973 C CA . VAL A 1 119 ? 22.827 53.045 3.770 1.00 19.29 118 VAL A CA 1
ATOM 974 C C . VAL A 1 119 ? 22.934 51.688 3.123 1.00 21.73 118 VAL A C 1
ATOM 975 O O . VAL A 1 119 ? 24.021 51.273 2.721 1.00 21.14 118 VAL A O 1
ATOM 979 N N . ASP A 1 120 ? 21.828 50.961 3.036 1.00 21.39 119 ASP A N 1
ATOM 980 C CA . ASP A 1 120 ? 21.860 49.619 2.395 1.00 26.48 119 ASP A CA 1
ATOM 981 C C . ASP A 1 120 ? 23.008 48.761 2.952 1.00 24.64 119 ASP A C 1
ATOM 982 O O . ASP A 1 120 ? 23.183 48.675 4.151 1.00 27.70 119 ASP A O 1
ATOM 987 N N . ASP A 1 121 ? 23.798 48.111 2.103 1.00 26.40 120 ASP A N 1
ATOM 988 C CA . ASP A 1 121 ? 24.922 47.290 2.597 1.00 25.70 120 ASP A CA 1
ATOM 989 C C . ASP A 1 121 ? 26.256 48.000 2.529 1.00 27.09 120 ASP A C 1
ATOM 990 O O . ASP A 1 121 ? 27.290 47.373 2.501 1.00 26.08 120 ASP A O 1
ATOM 995 N N . GLU A 1 122 ? 26.262 49.325 2.565 1.00 24.25 121 GLU A N 1
ATOM 996 C CA . GLU A 1 122 ? 27.537 50.035 2.484 1.00 21.81 121 GLU A CA 1
ATOM 997 C C . GLU A 1 122 ? 28.167 50.050 3.881 1.00 19.17 121 GLU A C 1
ATOM 998 O O . GLU A 1 122 ? 27.512 49.617 4.858 1.00 17.26 121 GLU A O 1
ATOM 1004 N N . ALA A 1 123 ? 29.422 50.505 3.980 1.00 21.44 122 ALA A N 1
ATOM 1005 C CA . ALA A 1 123 ? 30.068 50.632 5.284 1.00 22.28 122 ALA A CA 1
ATOM 1006 C C . ALA A 1 123 ? 29.262 51.560 6.189 1.00 21.97 122 ALA A C 1
ATOM 1007 O O . ALA A 1 123 ? 28.735 52.590 5.721 1.00 20.37 122 ALA A O 1
ATOM 1009 N N . PRO A 1 124 ? 29.196 51.241 7.483 1.00 21.22 123 PRO A N 1
ATOM 1010 C CA . PRO A 1 124 ? 28.507 52.171 8.385 1.00 20.73 123 PRO A CA 1
ATOM 1011 C C . PRO A 1 124 ? 29.244 53.510 8.472 1.00 19.23 123 PRO A C 1
ATOM 1012 O O . PRO A 1 124 ? 30.467 53.560 8.240 1.00 14.81 123 PRO A O 1
ATOM 1016 N N . VAL A 1 125 ? 28.490 54.575 8.739 1.00 17.50 124 VAL A N 1
ATOM 1017 C CA . VAL A 1 125 ? 29.027 55.928 8.934 1.00 17.81 124 VAL A CA 1
ATOM 1018 C C . VAL A 1 125 ? 28.751 56.434 10.364 1.00 16.14 124 VAL A C 1
ATOM 1019 O O . VAL A 1 125 ? 27.620 56.656 10.774 1.00 18.12 124 VAL A O 1
ATOM 1023 N N . TYR A 1 126 ? 29.825 56.638 11.115 1.00 13.76 125 TYR A N 1
ATOM 1024 C CA . TYR A 1 126 ? 29.743 57.180 12.494 1.00 15.25 125 TYR A CA 1
ATOM 1025 C C . TYR A 1 126 ? 29.640 58.698 12.468 1.00 18.00 125 TYR A C 1
ATOM 1026 O O . TYR A 1 126 ? 30.258 59.359 11.642 1.00 15.54 125 TYR A O 1
ATOM 1035 N N . ALA A 1 127 ? 28.799 59.240 13.357 1.00 19.32 126 ALA A N 1
ATOM 1036 C CA . ALA A 1 127 ? 28.654 60.665 13.516 1.00 19.14 126 ALA A CA 1
ATOM 1037 C C . ALA A 1 127 ? 29.963 61.268 13.975 1.00 18.06 126 ALA A C 1
ATOM 1038 O O . ALA A 1 127 ? 30.700 60.660 14.743 1.00 16.57 126 ALA A O 1
ATOM 1040 N N . ILE A 1 128 ? 30.268 62.435 13.439 1.00 18.07 127 ILE A N 1
ATOM 1041 C CA A ILE A 1 128 ? 31.335 63.290 13.967 0.50 19.35 127 ILE A CA 1
ATOM 1042 C CA B ILE A 1 128 ? 31.330 63.266 13.989 0.50 19.23 127 ILE A CA 1
ATOM 1043 C C . ILE A 1 128 ? 30.616 64.372 14.737 1.00 16.76 127 ILE A C 1
ATOM 1044 O O . ILE A 1 128 ? 29.814 65.118 14.146 1.00 18.68 127 ILE A O 1
ATOM 1053 N N . ALA A 1 129 ? 30.872 64.441 16.046 1.00 17.03 128 ALA A N 1
ATOM 1054 C CA . ALA A 1 129 ? 30.111 65.296 16.968 1.00 16.09 128 ALA A CA 1
ATOM 1055 C C . ALA A 1 129 ? 30.807 66.566 17.413 1.00 17.64 128 ALA A C 1
ATOM 1056 O O . ALA A 1 129 ? 32.019 66.569 17.650 1.00 13.97 128 ALA A O 1
ATOM 1058 N N . ASP A 1 130 ? 30.036 67.638 17.525 1.00 14.57 129 ASP A N 1
ATOM 1059 C CA . ASP A 1 130 ? 30.417 68.820 18.328 1.00 16.13 129 ASP A CA 1
ATOM 1060 C C . ASP A 1 130 ? 31.708 69.488 17.856 1.00 18.77 129 ASP A C 1
ATOM 1061 O O . ASP A 1 130 ? 32.481 70.021 18.662 1.00 14.38 129 ASP A O 1
ATOM 1066 N N . GLU A 1 131 ? 31.893 69.557 16.535 1.00 16.62 130 GLU A N 1
ATOM 1067 C CA . GLU A 1 131 ? 33.112 70.150 15.984 1.00 16.25 130 GLU A CA 1
ATOM 1068 C C . GLU A 1 131 ? 33.155 71.664 16.224 1.00 20.62 130 GLU A C 1
ATOM 1069 O O . GLU A 1 131 ? 34.196 72.279 16.170 1.00 19.84 130 GLU A O 1
ATOM 1075 N N . ASP A 1 132 ? 31.996 72.249 16.487 1.00 19.65 131 ASP A N 1
ATOM 1076 C CA . ASP A 1 132 ? 31.917 73.658 16.818 1.00 22.84 131 ASP A CA 1
ATOM 1077 C C . ASP A 1 132 ? 32.349 73.997 18.230 1.00 25.67 131 ASP A C 1
ATOM 1078 O O . ASP A 1 132 ? 32.399 75.177 18.606 1.00 27.26 131 ASP A O 1
ATOM 1083 N N . LEU A 1 133 ? 32.634 72.989 19.045 1.00 21.62 132 LEU A N 1
ATOM 1084 C CA . LEU A 1 133 ? 33.028 73.278 20.390 1.00 23.69 132 LEU A CA 1
ATOM 1085 C C . LEU A 1 133 ? 34.506 72.990 20.544 1.00 28.43 132 LEU A C 1
ATOM 1086 O O . LEU A 1 133 ? 35.007 71.913 20.127 1.00 26.79 132 LEU A O 1
ATOM 1091 N N . GLU A 1 134 ? 35.185 73.941 21.183 1.00 29.73 133 GLU A N 1
ATOM 1092 C CA . GLU A 1 134 ? 36.601 73.774 21.487 1.00 35.70 133 GLU A CA 1
ATOM 1093 C C . GLU A 1 134 ? 36.756 72.490 22.327 1.00 37.45 133 GLU A C 1
ATOM 1094 O O . GLU A 1 134 ? 35.792 72.006 22.924 1.00 37.63 133 GLU A O 1
ATOM 1100 N N . ARG A 1 135 ? 37.951 71.908 22.294 1.00 41.59 134 ARG A N 1
ATOM 1101 C CA . ARG A 1 135 ? 38.224 70.599 22.898 1.00 44.25 134 ARG A CA 1
ATOM 1102 C C . ARG A 1 135 ? 37.701 70.482 24.334 1.00 46.49 134 ARG A C 1
ATOM 1103 O O . ARG A 1 135 ? 37.140 69.445 24.726 1.00 47.70 134 ARG A O 1
ATOM 1105 N N . ASP A 1 136 ? 37.904 71.546 25.110 1.00 48.91 135 ASP A N 1
ATOM 1106 C CA . ASP A 1 136 ? 37.548 71.560 26.534 1.00 50.49 135 ASP A CA 1
ATOM 1107 C C . ASP A 1 136 ? 36.046 71.636 26.753 1.00 50.26 135 ASP A C 1
ATOM 1108 O O . ASP A 1 136 ? 35.514 70.966 27.645 1.00 51.44 135 ASP A O 1
ATOM 1113 N N . THR A 1 137 ? 35.372 72.458 25.943 1.00 49.86 136 THR A N 1
ATOM 1114 C CA . THR A 1 137 ? 33.909 72.553 25.962 1.00 47.55 136 THR A CA 1
ATOM 1115 C C . THR A 1 137 ? 33.313 71.230 25.502 1.00 49.41 136 THR A C 1
ATOM 1116 O O . THR A 1 137 ? 32.374 70.725 26.118 1.00 48.29 136 THR A O 1
ATOM 1120 N N . ALA A 1 138 ? 33.872 70.682 24.416 1.00 50.54 137 ALA A N 1
ATOM 1121 C CA . ALA A 1 138 ? 33.406 69.414 23.843 1.00 52.58 137 ALA A CA 1
ATOM 1122 C C . ALA A 1 138 ? 33.510 68.262 24.842 1.00 54.23 137 ALA A C 1
ATOM 1123 O O . ALA A 1 138 ? 32.709 67.334 24.798 1.00 53.70 137 ALA A O 1
ATOM 1125 N N . GLU A 1 139 ? 34.497 68.326 25.738 1.00 54.87 138 GLU A N 1
ATOM 1126 C CA . GLU A 1 139 ? 34.718 67.268 26.720 1.00 55.47 138 GLU A CA 1
ATOM 1127 C C . GLU A 1 139 ? 33.680 67.284 27.878 1.00 54.70 138 GLU A C 1
ATOM 1128 O O . GLU A 1 139 ? 33.449 66.256 28.529 1.00 55.28 138 GLU A O 1
ATOM 1134 N N . LYS A 1 140 ? 33.073 68.442 28.148 1.00 53.13 139 LYS A N 1
ATOM 1135 C CA . LYS A 1 140 ? 31.959 68.529 29.108 1.00 51.63 139 LYS A CA 1
ATOM 1136 C C . LYS A 1 140 ? 30.731 67.825 28.527 1.00 51.82 139 LYS A C 1
ATOM 1137 O O . LYS A 1 140 ? 30.401 68.048 27.365 1.00 49.28 139 LYS A O 1
ATOM 1143 N N . THR A 1 141 ? 30.067 66.969 29.315 1.00 51.56 140 THR A N 1
ATOM 1144 C CA . THR A 1 141 ? 28.865 66.261 28.833 1.00 50.15 140 THR A CA 1
ATOM 1145 C C . THR A 1 141 ? 27.699 67.263 28.591 1.00 47.61 140 THR A C 1
ATOM 1146 O O . THR A 1 141 ? 27.736 68.444 29.001 1.00 47.44 140 THR A O 1
ATOM 1150 N N . SER A 1 142 ? 26.678 66.788 27.886 1.00 40.89 141 SER A N 1
ATOM 1151 C CA . SER A 1 142 ? 25.588 67.649 27.485 1.00 34.81 141 SER A CA 1
ATOM 1152 C C . SER A 1 142 ? 24.486 66.669 27.112 1.00 27.17 141 SER A C 1
ATOM 1153 O O . SER A 1 142 ? 24.751 65.581 26.623 1.00 30.95 141 SER A O 1
ATOM 1156 N N . ALA A 1 143 ? 23.254 67.011 27.426 1.00 24.95 142 ALA A N 1
ATOM 1157 C CA . ALA A 1 143 ? 22.129 66.238 26.938 1.00 23.26 142 ALA A CA 1
ATOM 1158 C C . ALA A 1 143 ? 21.913 66.535 25.450 1.00 20.34 142 ALA A C 1
ATOM 1159 O O . ALA A 1 143 ? 21.000 65.955 24.850 1.00 24.45 142 ALA A O 1
ATOM 1161 N N . VAL A 1 144 ? 22.661 67.496 24.877 1.00 15.46 143 VAL A N 1
ATOM 1162 C CA . VAL A 1 144 ? 22.447 67.910 23.457 1.00 15.69 143 VAL A CA 1
ATOM 1163 C C . VAL A 1 144 ? 23.769 67.935 22.686 1.00 17.74 143 VAL A C 1
ATOM 1164 O O . VAL A 1 144 ? 24.712 68.567 23.110 1.00 21.73 143 VAL A O 1
ATOM 1168 N N . HIS A 1 145 ? 23.813 67.271 21.530 1.00 16.17 144 HIS A N 1
ATOM 1169 C CA . HIS A 1 145 ? 25.015 67.238 20.696 1.00 17.40 144 HIS A CA 1
ATOM 1170 C C . HIS A 1 145 ? 24.638 67.546 19.251 1.00 18.49 144 HIS A C 1
ATOM 1171 O O . HIS A 1 145 ? 23.515 67.295 18.839 1.00 14.80 144 HIS A O 1
ATOM 1178 N N . PHE A 1 146 ? 25.562 68.139 18.512 1.00 14.39 145 PHE A N 1
ATOM 1179 C CA . PHE A 1 146 ? 25.381 68.426 17.083 1.00 15.38 145 PHE A CA 1
ATOM 1180 C C . PHE A 1 146 ? 26.202 67.407 16.303 1.00 17.44 145 PHE A C 1
ATOM 1181 O O . PHE A 1 146 ? 27.432 67.291 16.506 1.00 16.85 145 PHE A O 1
ATOM 1189 N N . LEU A 1 147 ? 25.540 66.591 15.482 1.00 12.14 146 LEU A N 1
ATOM 1190 C CA . LEU A 1 147 ? 26.222 65.529 14.764 1.00 13.22 146 LEU A CA 1
ATOM 1191 C C . LEU A 1 147 ? 26.291 65.804 13.236 1.00 13.82 146 LEU A C 1
ATOM 1192 O O . LEU A 1 147 ? 25.364 66.431 12.642 1.00 14.64 146 LEU A O 1
ATOM 1197 N N . ARG A 1 148 ? 27.352 65.285 12.606 1.00 12.44 147 ARG A N 1
ATOM 1198 C CA . ARG A 1 148 ? 27.539 65.341 11.163 1.00 15.15 147 ARG A CA 1
ATOM 1199 C C . ARG A 1 148 ? 27.781 63.901 10.674 1.00 17.61 147 ARG A C 1
ATOM 1200 O O . ARG A 1 148 ? 28.603 63.215 11.220 1.00 17.01 147 ARG A O 1
ATOM 1208 N N . PHE A 1 149 ? 27.063 63.457 9.649 1.00 14.89 148 PHE A N 1
ATOM 1209 C CA . PHE A 1 149 ? 27.304 62.151 9.051 1.00 16.89 148 PHE A CA 1
ATOM 1210 C C . PHE A 1 149 ? 27.750 62.386 7.605 1.00 18.13 148 PHE A C 1
ATOM 1211 O O . PHE A 1 149 ? 26.966 62.881 6.801 1.00 13.48 148 PHE A O 1
ATOM 1219 N N . GLU A 1 150 ? 28.970 61.985 7.246 1.00 16.19 149 GLU A N 1
ATOM 1220 C CA A GLU A 1 150 ? 29.483 62.269 5.919 0.50 16.63 149 GLU A CA 1
ATOM 1221 C CA B GLU A 1 150 ? 29.542 62.234 5.930 0.50 16.56 149 GLU A CA 1
ATOM 1222 C C . GLU A 1 150 ? 29.255 61.047 5.002 1.00 19.09 149 GLU A C 1
ATOM 1223 O O . GLU A 1 150 ? 29.607 59.912 5.339 1.00 17.96 149 GLU A O 1
ATOM 1234 N N . LEU A 1 151 ? 28.572 61.284 3.872 1.00 16.60 150 LEU A N 1
ATOM 1235 C CA . LEU A 1 151 ? 28.220 60.202 2.951 1.00 16.06 150 LEU A CA 1
ATOM 1236 C C . LEU A 1 151 ? 28.951 60.302 1.634 1.00 17.01 150 LEU A C 1
ATOM 1237 O O . LEU A 1 151 ? 29.004 61.380 1.011 1.00 14.68 150 LEU A O 1
ATOM 1242 N N . GLY A 1 152 ? 29.498 59.174 1.197 1.00 16.60 151 GLY A N 1
ATOM 1243 C CA . GLY A 1 152 ? 30.189 59.119 -0.086 1.00 16.80 151 GLY A CA 1
ATOM 1244 C C . GLY A 1 152 ? 29.223 58.892 -1.228 1.00 14.19 151 GLY A C 1
ATOM 1245 O O . GLY A 1 152 ? 28.011 58.833 -1.063 1.00 14.30 151 GLY A O 1
ATOM 1246 N N . ASP A 1 153 ? 29.774 58.794 -2.418 1.00 13.56 152 ASP A N 1
ATOM 1247 C CA . ASP A 1 153 ? 28.974 58.778 -3.620 1.00 13.73 152 ASP A CA 1
ATOM 1248 C C . ASP A 1 153 ? 28.077 57.579 -3.717 1.00 12.47 152 ASP A C 1
ATOM 1249 O O . ASP A 1 153 ? 26.889 57.729 -4.022 1.00 15.67 152 ASP A O 1
ATOM 1254 N N . ALA A 1 154 ? 28.638 56.395 -3.460 1.00 15.01 153 ALA A N 1
ATOM 1255 C CA . ALA A 1 154 ? 27.861 55.171 -3.533 1.00 15.06 153 ALA A CA 1
ATOM 1256 C C . ALA A 1 154 ? 26.669 55.217 -2.557 1.00 15.79 153 ALA A C 1
ATOM 1257 O O . ALA A 1 154 ? 25.575 54.828 -2.908 1.00 16.63 153 ALA A O 1
ATOM 1267 N N . LYS A 1 156 ? 25.199 58.065 -1.356 1.00 17.37 155 LYS A N 1
ATOM 1268 C CA . LYS A 1 156 ? 24.275 59.029 -1.855 1.00 15.08 155 LYS A CA 1
ATOM 1269 C C . LYS A 1 156 ? 23.392 58.428 -2.973 1.00 15.16 155 LYS A C 1
ATOM 1270 O O . LYS A 1 156 ? 22.182 58.677 -3.021 1.00 18.47 155 LYS A O 1
ATOM 1276 N N . ALA A 1 157 ? 24.000 57.682 -3.887 1.00 13.74 156 ALA A N 1
ATOM 1277 C CA . ALA A 1 157 ? 23.254 57.121 -5.003 1.00 15.80 156 ALA A CA 1
ATOM 1278 C C . ALA A 1 157 ? 22.111 56.217 -4.435 1.00 18.16 156 ALA A C 1
ATOM 1279 O O . ALA A 1 157 ? 20.931 56.301 -4.856 1.00 16.45 156 ALA A O 1
ATOM 1281 N N . LYS A 1 158 ? 22.500 55.326 -3.544 1.00 15.87 157 LYS A N 1
ATOM 1282 C CA . LYS A 1 158 ? 21.582 54.282 -3.039 1.00 18.32 157 LYS A CA 1
ATOM 1283 C C . LYS A 1 158 ? 20.475 54.946 -2.243 1.00 18.50 157 LYS A C 1
ATOM 1284 O O . LYS A 1 158 ? 19.335 54.656 -2.468 1.00 16.54 157 LYS A O 1
ATOM 1290 N N . LEU A 1 159 ? 20.817 55.914 -1.396 1.00 17.42 158 LEU A N 1
ATOM 1291 C CA . LEU A 1 159 ? 19.814 56.603 -0.610 1.00 17.09 158 LEU A CA 1
ATOM 1292 C C . LEU A 1 159 ? 18.769 57.332 -1.475 1.00 19.72 158 LEU A C 1
ATOM 1293 O O . LEU A 1 159 ? 17.533 57.181 -1.284 1.00 17.27 158 LEU A O 1
ATOM 1298 N N . LYS A 1 160 ? 19.249 58.092 -2.454 1.00 18.46 159 LYS A N 1
ATOM 1299 C CA . LYS A 1 160 ? 18.350 58.808 -3.401 1.00 15.95 159 LYS A CA 1
ATOM 1300 C C . LYS A 1 160 ? 17.544 57.853 -4.201 1.00 18.45 159 LYS A C 1
ATOM 1301 O O . LYS A 1 160 ? 16.426 58.169 -4.575 1.00 20.03 159 LYS A O 1
ATOM 1307 N N . ALA A 1 161 ? 18.083 56.667 -4.438 1.00 19.85 160 ALA A N 1
ATOM 1308 C CA . ALA A 1 161 ? 17.359 55.638 -5.115 1.00 20.00 160 ALA A CA 1
ATOM 1309 C C . ALA A 1 161 ? 16.336 54.906 -4.216 1.00 20.45 160 ALA A C 1
ATOM 1310 O O . ALA A 1 161 ? 15.705 53.989 -4.676 1.00 20.75 160 ALA A O 1
ATOM 1312 N N . GLY A 1 162 ? 16.205 55.289 -2.943 1.00 21.69 161 GLY A N 1
ATOM 1313 C CA . GLY A 1 162 ? 15.217 54.662 -2.023 1.00 21.10 161 GLY A CA 1
ATOM 1314 C C . GLY A 1 162 ? 15.728 53.462 -1.255 1.00 21.27 161 GLY A C 1
ATOM 1315 O O . GLY A 1 162 ? 14.947 52.673 -0.742 1.00 21.59 161 GLY A O 1
ATOM 1316 N N . ALA A 1 163 ? 17.044 53.279 -1.158 1.00 17.99 162 ALA A N 1
ATOM 1317 C CA . ALA A 1 163 ? 17.548 52.117 -0.424 1.00 19.51 162 ALA A CA 1
ATOM 1318 C C . ALA A 1 163 ? 17.189 52.273 1.042 1.00 16.04 162 ALA A C 1
ATOM 1319 O O . ALA A 1 163 ? 16.895 53.371 1.472 1.00 16.46 162 ALA A O 1
ATOM 1321 N N . PRO A 1 164 ? 17.240 51.189 1.806 1.00 18.85 163 PRO A N 1
ATOM 1322 C CA . PRO A 1 164 ? 16.994 51.263 3.280 1.00 20.37 163 PRO A CA 1
ATOM 1323 C C . PRO A 1 164 ? 18.079 52.036 3.963 1.00 21.16 163 PRO A C 1
ATOM 1324 O O . PRO A 1 164 ? 19.231 51.933 3.534 1.00 23.09 163 PRO A O 1
ATOM 1328 N N . LEU A 1 165 ? 17.711 52.853 4.959 1.00 19.98 164 LEU A N 1
ATOM 1329 C CA . LEU A 1 165 ? 18.668 53.517 5.814 1.00 18.40 164 LEU A CA 1
ATOM 1330 C C . LEU A 1 165 ? 18.441 53.066 7.262 1.00 18.27 164 LEU A C 1
ATOM 1331 O O . LEU A 1 165 ? 17.318 53.119 7.765 1.00 19.36 164 LEU A O 1
ATOM 1336 N N . SER A 1 166 ? 19.499 52.601 7.906 1.00 17.08 165 SER A N 1
ATOM 1337 C CA . SER A 1 166 ? 19.420 52.066 9.267 1.00 16.52 165 SER A CA 1
ATOM 1338 C C . SER A 1 166 ? 20.291 52.926 10.187 1.00 17.81 165 SER A C 1
ATOM 1339 O O . SER A 1 166 ? 21.298 53.528 9.731 1.00 15.08 165 SER A O 1
ATOM 1342 N N . ILE A 1 167 ? 19.896 52.997 11.465 1.00 16.10 166 ILE A N 1
ATOM 1343 C CA A ILE A 1 167 ? 20.631 53.727 12.490 0.50 15.27 166 ILE A CA 1
ATOM 1344 C CA B ILE A 1 167 ? 20.627 53.734 12.488 0.50 14.80 166 ILE A CA 1
ATOM 1345 C C . ILE A 1 167 ? 20.854 52.820 13.703 1.00 19.00 166 ILE A C 1
ATOM 1346 O O . ILE A 1 167 ? 19.971 52.033 14.097 1.00 18.31 166 ILE A O 1
ATOM 1355 N N . GLY A 1 168 ? 22.047 52.885 14.261 1.00 16.58 167 GLY A N 1
ATOM 1356 C CA . GLY A 1 168 ? 22.416 52.086 15.440 1.00 19.26 167 GLY A CA 1
ATOM 1357 C C . GLY A 1 168 ? 23.277 52.855 16.431 1.00 16.93 167 GLY A C 1
ATOM 1358 O O . GLY A 1 168 ? 23.621 54.011 16.209 1.00 16.71 167 GLY A O 1
ATOM 1359 N N . CYS A 1 169 ? 23.607 52.205 17.536 1.00 18.45 168 CYS A N 1
ATOM 1360 C CA . CYS A 1 169 ? 24.576 52.730 18.490 1.00 20.54 168 CYS A CA 1
ATOM 1361 C C . CYS A 1 169 ? 25.359 51.551 19.094 1.00 19.59 168 CYS A C 1
ATOM 1362 O O . CYS A 1 169 ? 24.750 50.571 19.532 1.00 17.59 168 CYS A O 1
ATOM 1365 N N . ASP A 1 170 ? 26.679 51.680 19.177 1.00 20.35 169 ASP A N 1
ATOM 1366 C CA . ASP A 1 170 ? 27.510 50.623 19.734 1.00 20.21 169 ASP A CA 1
ATOM 1367 C C . ASP A 1 170 ? 28.238 51.031 21.007 1.00 21.68 169 ASP A C 1
ATOM 1368 O O . ASP A 1 170 ? 29.179 50.351 21.411 1.00 17.37 169 ASP A O 1
ATOM 1373 N N . HIS A 1 171 ? 27.790 52.121 21.630 1.00 19.15 170 HIS A N 1
ATOM 1374 C CA . HIS A 1 171 ? 28.206 52.441 22.969 1.00 20.88 170 HIS A CA 1
ATOM 1375 C C . HIS A 1 171 ? 27.905 51.255 23.932 1.00 20.84 170 HIS A C 1
ATOM 1376 O O . HIS A 1 171 ? 26.805 50.699 23.924 1.00 18.32 170 HIS A O 1
ATOM 1383 N N . PRO A 1 172 ? 28.880 50.883 24.772 1.00 19.93 171 PRO A N 1
ATOM 1384 C CA . PRO A 1 172 ? 28.693 49.736 25.664 1.00 22.60 171 PRO A CA 1
ATOM 1385 C C . PRO A 1 172 ? 27.580 49.864 26.645 1.00 22.52 171 PRO A C 1
ATOM 1386 O O . PRO A 1 172 ? 27.002 48.855 27.002 1.00 22.53 171 PRO A O 1
ATOM 1390 N N . HIS A 1 173 ? 27.266 51.072 27.091 1.00 23.72 172 HIS A N 1
ATOM 1391 C CA . HIS A 1 173 ? 26.071 51.264 27.951 1.00 23.47 172 HIS A CA 1
ATOM 1392 C C . HIS A 1 173 ? 24.787 51.661 27.209 1.00 24.12 172 HIS A C 1
ATOM 1393 O O . HIS A 1 173 ? 23.805 51.980 27.858 1.00 24.31 172 HIS A O 1
ATOM 1400 N N . TYR A 1 174 ? 24.805 51.642 25.875 1.00 23.86 173 TYR A N 1
ATOM 1401 C CA . TYR A 1 174 ? 23.598 51.919 25.077 1.00 23.85 173 TYR A CA 1
ATOM 1402 C C . TYR A 1 174 ? 23.640 51.198 23.729 1.00 23.13 173 TYR A C 1
ATOM 1403 O O . TYR A 1 174 ? 23.576 51.821 22.657 1.00 20.13 173 TYR A O 1
ATOM 1412 N N . PRO A 1 175 ? 23.738 49.866 23.775 1.00 23.70 174 PRO A N 1
ATOM 1413 C CA . PRO A 1 175 ? 23.779 49.051 22.554 1.00 22.65 174 PRO A CA 1
ATOM 1414 C C . PRO A 1 175 ? 22.430 49.026 21.813 1.00 22.53 174 PRO A C 1
ATOM 1415 O O . PRO A 1 175 ? 21.438 48.577 22.377 1.00 24.04 174 PRO A O 1
ATOM 1419 N N . ILE A 1 176 ? 22.390 49.558 20.590 1.00 22.84 175 ILE A N 1
ATOM 1420 C CA . ILE A 1 176 ? 21.174 49.531 19.771 1.00 21.39 175 ILE A CA 1
ATOM 1421 C C . ILE A 1 176 ? 21.548 48.904 18.436 1.00 19.79 175 ILE A C 1
ATOM 1422 O O . ILE A 1 176 ? 22.338 49.460 17.666 1.00 19.26 175 ILE A O 1
ATOM 1427 N N . GLN A 1 177 ? 20.968 47.737 18.156 1.00 18.26 176 GLN A N 1
ATOM 1428 C CA . GLN A 1 177 ? 21.152 47.100 16.882 1.00 21.15 176 GLN A CA 1
ATOM 1429 C C . GLN A 1 177 ? 20.623 47.988 15.779 1.00 19.98 176 GLN A C 1
ATOM 1430 O O . GLN A 1 177 ? 19.532 48.533 15.903 1.00 21.74 176 GLN A O 1
ATOM 1436 N N . ALA A 1 178 ? 21.391 48.103 14.703 1.00 19.23 177 ALA A N 1
ATOM 1437 C CA . ALA A 1 178 ? 21.013 48.896 13.539 1.00 19.63 177 ALA A CA 1
ATOM 1438 C C . ALA A 1 178 ? 19.615 48.491 13.056 1.00 17.83 177 ALA A C 1
ATOM 1439 O O . ALA A 1 178 ? 19.324 47.301 12.818 1.00 18.24 177 ALA A O 1
ATOM 1441 N N . ALA A 1 179 ? 18.744 49.468 12.947 1.00 17.10 178 ALA A N 1
ATOM 1442 C CA . ALA A 1 179 ? 17.368 49.255 12.583 1.00 17.84 178 ALA A CA 1
ATOM 1443 C C . ALA A 1 179 ? 16.954 50.280 11.517 1.00 18.19 178 ALA A C 1
ATOM 1444 O O . ALA A 1 179 ? 17.386 51.455 11.535 1.00 16.21 178 ALA A O 1
ATOM 1446 N N . ARG A 1 180 ? 16.078 49.832 10.616 1.00 19.36 179 ARG A N 1
ATOM 1447 C CA A ARG A 1 180 ? 15.680 50.624 9.472 0.50 19.01 179 ARG A CA 1
ATOM 1448 C CA B ARG A 1 180 ? 15.671 50.621 9.471 0.50 20.14 179 ARG A CA 1
ATOM 1449 C C . ARG A 1 180 ? 14.864 51.806 9.913 1.00 18.62 179 ARG A C 1
ATOM 1450 O O . ARG A 1 180 ? 13.966 51.677 10.742 1.00 21.75 179 ARG A O 1
ATOM 1465 N N . ILE A 1 181 ? 15.166 52.955 9.350 1.00 18.14 180 ILE A N 1
ATOM 1466 C CA A ILE A 1 181 ? 14.399 54.175 9.564 0.50 19.13 180 ILE A CA 1
ATOM 1467 C CA B ILE A 1 181 ? 14.337 54.116 9.629 0.50 18.95 180 ILE A CA 1
ATOM 1468 C C . ILE A 1 181 ? 13.175 54.180 8.649 1.00 18.98 180 ILE A C 1
ATOM 1469 O O . ILE A 1 181 ? 13.203 53.582 7.570 1.00 17.78 180 ILE A O 1
ATOM 1478 N N . ASP A 1 182 ? 12.113 54.848 9.085 1.00 19.89 181 ASP A N 1
ATOM 1479 C CA . ASP A 1 182 ? 10.916 55.085 8.270 1.00 20.60 181 ASP A CA 1
ATOM 1480 C C . ASP A 1 182 ? 11.302 55.564 6.865 1.00 20.39 181 ASP A C 1
ATOM 1481 O O . ASP A 1 182 ? 12.114 56.521 6.732 1.00 20.24 181 ASP A O 1
ATOM 1486 N N . PRO A 1 183 ? 10.813 54.884 5.806 1.00 17.14 182 PRO A N 1
ATOM 1487 C CA . PRO A 1 183 ? 11.241 55.283 4.477 1.00 18.53 182 PRO A CA 1
ATOM 1488 C C . PRO A 1 183 ? 10.871 56.691 4.097 1.00 19.50 182 PRO A C 1
ATOM 1489 O O . PRO A 1 183 ? 11.588 57.304 3.294 1.00 17.19 182 PRO A O 1
ATOM 1493 N N . ASP A 1 184 ? 9.750 57.191 4.624 1.00 18.48 183 ASP A N 1
ATOM 1494 C CA . ASP A 1 184 ? 9.410 58.575 4.423 1.00 18.57 183 ASP A CA 1
ATOM 1495 C C . ASP A 1 184 ? 10.474 59.511 5.032 1.00 20.22 183 ASP A C 1
ATOM 1496 O O . ASP A 1 184 ? 10.781 60.546 4.442 1.00 17.62 183 ASP A O 1
ATOM 1501 N N . VAL A 1 185 ? 11.055 59.143 6.183 1.00 17.34 184 VAL A N 1
ATOM 1502 C CA . VAL A 1 185 ? 12.136 59.941 6.754 1.00 13.71 184 VAL A CA 1
ATOM 1503 C C . VAL A 1 185 ? 13.402 59.803 5.911 1.00 15.88 184 VAL A C 1
ATOM 1504 O O . VAL A 1 185 ? 14.033 60.806 5.564 1.00 14.64 184 VAL A O 1
ATOM 1508 N N . ALA A 1 186 ? 13.785 58.584 5.546 1.00 15.86 185 ALA A N 1
ATOM 1509 C CA . ALA A 1 186 ? 14.960 58.431 4.667 1.00 16.39 185 ALA A CA 1
ATOM 1510 C C . ALA A 1 186 ? 14.813 59.193 3.326 1.00 16.82 185 ALA A C 1
ATOM 1511 O O . ALA A 1 186 ? 15.772 59.726 2.806 1.00 16.84 185 ALA A O 1
ATOM 1513 N N . ALA A 1 187 ? 13.605 59.260 2.789 1.00 15.01 186 ALA A N 1
ATOM 1514 C CA . ALA A 1 187 ? 13.346 60.005 1.530 1.00 16.18 186 ALA A CA 1
ATOM 1515 C C . ALA A 1 187 ? 13.592 61.514 1.723 1.00 18.17 186 ALA A C 1
ATOM 1516 O O . ALA A 1 187 ? 14.223 62.147 0.893 1.00 17.50 186 ALA A O 1
ATOM 1518 N N . SER A 1 188 ? 13.178 62.050 2.857 1.00 17.09 187 SER A N 1
ATOM 1519 C CA . SER A 1 188 ? 13.419 63.433 3.167 1.00 14.77 187 SER A CA 1
ATOM 1520 C C . SER A 1 188 ? 14.923 63.735 3.303 1.00 12.98 187 SER A C 1
ATOM 1521 O O . SER A 1 188 ? 15.425 64.740 2.763 1.00 16.88 187 SER A O 1
ATOM 1524 N N . LEU A 1 189 ? 15.638 62.820 3.947 1.00 16.11 188 LEU A N 1
ATOM 1525 C CA . LEU A 1 189 ? 17.075 62.971 4.151 1.00 14.41 188 LEU A CA 1
ATOM 1526 C C . LEU A 1 189 ? 17.835 62.938 2.805 1.00 14.18 188 LEU A C 1
ATOM 1527 O O . LEU A 1 189 ? 18.823 63.684 2.592 1.00 16.88 188 LEU A O 1
ATOM 1532 N N . ALA A 1 190 ? 17.433 62.054 1.914 1.00 17.23 189 ALA A N 1
ATOM 1533 C CA . ALA A 1 190 ? 18.046 61.957 0.605 1.00 19.19 189 ALA A CA 1
ATOM 1534 C C . ALA A 1 190 ? 18.066 63.326 -0.105 1.00 20.31 189 ALA A C 1
ATOM 1535 O O . ALA A 1 190 ? 19.037 63.669 -0.772 1.00 20.78 189 ALA A O 1
ATOM 1537 N N . GLY A 1 191 ? 17.017 64.117 0.095 1.00 18.60 190 GLY A N 1
ATOM 1538 C CA . GLY A 1 191 ? 16.905 65.418 -0.517 1.00 21.59 190 GLY A CA 1
ATOM 1539 C C . GLY A 1 191 ? 17.879 66.466 -0.002 1.00 20.30 190 GLY A C 1
ATOM 1540 O O . GLY A 1 191 ? 18.047 67.484 -0.644 1.00 19.11 190 GLY A O 1
ATOM 1541 N N . ASP A 1 192 ? 18.492 66.242 1.161 1.00 16.21 191 ASP A N 1
ATOM 1542 C CA . ASP A 1 192 ? 19.497 67.140 1.688 1.00 16.48 191 ASP A CA 1
ATOM 1543 C C . ASP A 1 192 ? 20.840 67.081 0.929 1.00 17.42 191 ASP A C 1
ATOM 1544 O O . ASP A 1 192 ? 21.697 67.940 1.146 1.00 17.78 191 ASP A O 1
ATOM 1549 N N . LEU A 1 193 ? 21.043 66.009 0.173 1.00 16.81 192 LEU A N 1
ATOM 1550 C CA . LEU A 1 193 ? 22.337 65.651 -0.401 1.00 18.92 192 LEU A CA 1
ATOM 1551 C C . LEU A 1 193 ? 22.313 66.055 -1.876 1.00 20.03 192 LEU A C 1
ATOM 1552 O O . LEU A 1 193 ? 21.266 66.001 -2.518 1.00 16.54 192 LEU A O 1
ATOM 1557 N N . ASP A 1 194 ? 23.480 66.453 -2.390 1.00 20.13 193 ASP A N 1
ATOM 1558 C CA . ASP A 1 194 ? 23.625 67.055 -3.716 1.00 23.13 193 ASP A CA 1
ATOM 1559 C C . ASP A 1 194 ? 24.358 66.023 -4.566 1.00 26.64 193 ASP A C 1
ATOM 1560 O O . ASP A 1 194 ? 24.639 64.881 -4.103 1.00 29.26 193 ASP A O 1
ATOM 1566 N N . LEU B 1 4 ? 32.917 66.172 55.997 1.00 39.77 3 LEU B N 1
ATOM 1567 C CA . LEU B 1 4 ? 32.423 65.051 55.132 1.00 37.86 3 LEU B CA 1
ATOM 1568 C C . LEU B 1 4 ? 33.403 63.882 55.099 1.00 36.77 3 LEU B C 1
ATOM 1569 O O . LEU B 1 4 ? 34.289 63.821 54.250 1.00 36.84 3 LEU B O 1
ATOM 1574 N N . THR B 1 5 ? 33.254 62.943 56.024 1.00 35.05 4 THR B N 1
ATOM 1575 C CA . THR B 1 5 ? 34.153 61.782 56.080 1.00 33.45 4 THR B CA 1
ATOM 1576 C C . THR B 1 5 ? 33.531 60.514 55.490 1.00 33.39 4 THR B C 1
ATOM 1577 O O . THR B 1 5 ? 32.312 60.434 55.299 1.00 31.15 4 THR B O 1
ATOM 1581 N N . ARG B 1 6 ? 34.404 59.544 55.221 1.00 33.67 5 ARG B N 1
ATOM 1582 C CA . ARG B 1 6 ? 34.022 58.243 54.685 1.00 33.59 5 ARG B CA 1
ATOM 1583 C C . ARG B 1 6 ? 33.084 57.535 55.638 1.00 33.96 5 ARG B C 1
ATOM 1584 O O . ARG B 1 6 ? 32.007 57.061 55.223 1.00 32.64 5 ARG B O 1
ATOM 1592 N N . ASP B 1 7 ? 33.477 57.505 56.913 1.00 33.98 6 ASP B N 1
ATOM 1593 C CA . ASP B 1 7 ? 32.661 56.930 57.979 1.00 34.95 6 ASP B CA 1
ATOM 1594 C C . ASP B 1 7 ? 31.344 57.660 58.201 1.00 34.39 6 ASP B C 1
ATOM 1595 O O . ASP B 1 7 ? 30.468 57.112 58.846 1.00 35.93 6 ASP B O 1
ATOM 1600 N N . SER B 1 8 ? 31.178 58.858 57.657 1.00 33.62 7 SER B N 1
ATOM 1601 C CA . SER B 1 8 ? 29.912 59.585 57.804 1.00 33.56 7 SER B CA 1
ATOM 1602 C C . SER B 1 8 ? 28.835 59.255 56.771 1.00 33.38 7 SER B C 1
ATOM 1603 O O . SER B 1 8 ? 27.695 59.646 56.945 1.00 34.39 7 SER B O 1
ATOM 1606 N N . LEU B 1 9 ? 29.173 58.570 55.684 1.00 32.06 8 LEU B N 1
ATOM 1607 C CA . LEU B 1 9 ? 28.168 58.236 54.661 1.00 28.98 8 LEU B CA 1
ATOM 1608 C C . LEU B 1 9 ? 27.193 57.162 55.186 1.00 27.75 8 LEU B C 1
ATOM 1609 O O . LEU B 1 9 ? 27.546 56.376 56.041 1.00 27.58 8 LEU B O 1
ATOM 1614 N N . LEU B 1 10 ? 25.965 57.184 54.690 1.00 28.04 9 LEU B N 1
ATOM 1615 C CA . LEU B 1 10 ? 24.967 56.157 54.963 1.00 24.93 9 LEU B CA 1
ATOM 1616 C C . LEU B 1 10 ? 25.128 54.955 54.019 1.00 23.32 9 LEU B C 1
ATOM 1617 O O . LEU B 1 10 ? 25.473 55.118 52.835 1.00 25.34 9 LEU B O 1
ATOM 1622 N N . THR B 1 11 ? 24.855 53.750 54.520 1.00 22.79 10 THR B N 1
ATOM 1623 C CA . THR B 1 11 ? 24.752 52.568 53.631 1.00 20.39 10 THR B CA 1
ATOM 1624 C C . THR B 1 11 ? 23.622 52.832 52.590 1.00 21.37 10 THR B C 1
ATOM 1625 O O . THR B 1 11 ? 22.783 53.734 52.786 1.00 18.12 10 THR B O 1
ATOM 1629 N N . LEU B 1 12 ? 23.600 52.055 51.498 1.00 20.11 11 LEU B N 1
ATOM 1630 C CA . LEU B 1 12 ? 22.486 52.111 50.539 1.00 19.45 11 LEU B CA 1
ATOM 1631 C C . LEU B 1 12 ? 21.147 51.924 51.263 1.00 19.31 11 LEU B C 1
ATOM 1632 O O . LEU B 1 12 ? 20.165 52.631 50.992 1.00 21.22 11 LEU B O 1
ATOM 1637 N N . GLU B 1 13 ? 21.120 50.983 52.203 1.00 17.71 12 GLU B N 1
ATOM 1638 C CA . GLU B 1 13 ? 19.891 50.626 52.909 1.00 17.00 12 GLU B CA 1
ATOM 1639 C C . GLU B 1 13 ? 19.444 51.778 53.781 1.00 18.89 12 GLU B C 1
ATOM 1640 O O . GLU B 1 13 ? 18.256 52.145 53.785 1.00 20.14 12 GLU B O 1
ATOM 1646 N N . ALA B 1 14 ? 20.385 52.377 54.503 1.00 18.93 13 ALA B N 1
ATOM 1647 C CA . ALA B 1 14 ? 20.034 53.500 55.398 1.00 21.73 13 ALA B CA 1
ATOM 1648 C C . ALA B 1 14 ? 19.556 54.735 54.620 1.00 20.74 13 ALA B C 1
ATOM 1649 O O . ALA B 1 14 ? 18.586 55.377 55.023 1.00 20.41 13 ALA B O 1
ATOM 1651 N N . TYR B 1 15 ? 20.214 55.063 53.510 1.00 20.10 14 TYR B N 1
ATOM 1652 C CA . TYR B 1 15 ? 19.800 56.247 52.722 1.00 22.18 14 TYR B CA 1
ATOM 1653 C C . TYR B 1 15 ? 18.455 56.018 52.071 1.00 24.30 14 TYR B C 1
ATOM 1654 O O . TYR B 1 15 ? 17.614 56.920 52.023 1.00 21.15 14 TYR B O 1
ATOM 1663 N N . ALA B 1 16 ? 18.221 54.790 51.618 1.00 22.85 15 ALA B N 1
ATOM 1664 C CA . ALA B 1 16 ? 16.999 54.482 50.897 1.00 24.09 15 ALA B CA 1
ATOM 1665 C C . ALA B 1 16 ? 15.807 54.722 51.823 1.00 23.69 15 ALA B C 1
ATOM 1666 O O . ALA B 1 16 ? 14.758 55.146 51.385 1.00 24.82 15 ALA B O 1
ATOM 1668 N N . LYS B 1 17 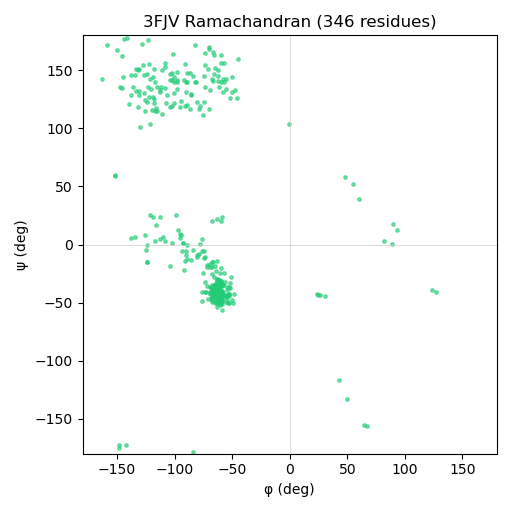? 15.997 54.468 53.107 1.00 26.04 16 LYS B N 1
ATOM 1669 C CA . LYS B 1 17 ? 14.964 54.699 54.088 1.00 29.79 16 LYS B CA 1
ATOM 1670 C C . LYS B 1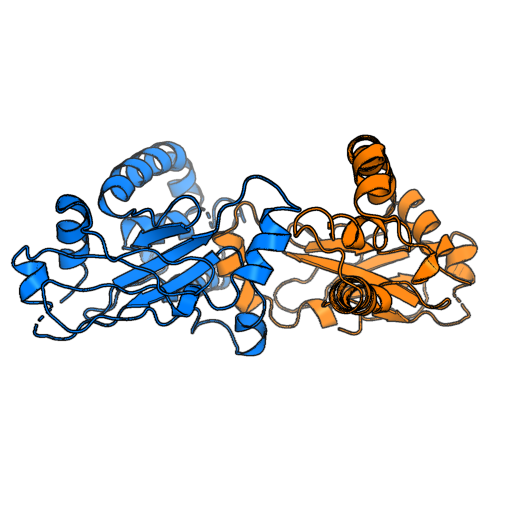 17 ? 14.655 56.203 54.260 1.00 28.87 16 LYS B C 1
ATOM 1671 O O . LYS B 1 17 ? 13.521 56.584 54.534 1.00 30.60 16 LYS B O 1
ATOM 1677 N N . VAL B 1 18 ? 15.664 57.055 54.141 1.00 28.06 17 VAL B N 1
ATOM 1678 C CA . VAL B 1 18 ? 15.462 58.484 54.364 1.00 24.50 17 VAL B CA 1
ATOM 1679 C C . VAL B 1 18 ? 15.379 59.286 53.057 1.00 25.60 17 VAL B C 1
ATOM 1680 O O . VAL B 1 18 ? 15.204 60.483 53.082 1.00 29.56 17 VAL B O 1
ATOM 1684 N N . ARG B 1 19 ? 15.474 58.640 51.907 1.00 26.47 18 ARG B N 1
ATOM 1685 C CA . ARG B 1 19 ? 15.601 59.379 50.652 1.00 30.57 18 ARG B CA 1
ATOM 1686 C C . ARG B 1 19 ? 14.474 60.393 50.380 1.00 34.83 18 ARG B C 1
ATOM 1687 O O . ARG B 1 19 ? 14.765 61.532 49.971 1.00 33.87 18 ARG B O 1
ATOM 1695 N N . ARG B 1 20 ? 13.207 60.004 50.588 1.00 36.76 19 ARG B N 1
ATOM 1696 C CA . ARG B 1 20 ? 12.076 60.941 50.305 1.00 38.69 19 ARG B CA 1
ATOM 1697 C C . ARG B 1 20 ? 12.178 62.195 51.154 1.00 37.57 19 ARG B C 1
ATOM 1698 O O . ARG B 1 20 ? 12.025 63.311 50.663 1.00 35.40 19 ARG B O 1
ATOM 1702 N N . GLN B 1 21 ? 12.437 62.009 52.439 1.00 38.05 20 GLN B N 1
ATOM 1703 C CA . GLN B 1 21 ? 12.558 63.139 53.343 1.00 38.57 20 GLN B CA 1
ATOM 1704 C C . GLN B 1 21 ? 13.768 63.999 53.004 1.00 38.40 20 GLN B C 1
ATOM 1705 O O . GLN B 1 21 ? 13.727 65.232 53.126 1.00 37.08 20 GLN B O 1
ATOM 1711 N N . GLU B 1 22 ? 14.860 63.351 52.612 1.00 38.23 21 GLU B N 1
ATOM 1712 C CA . GLU B 1 22 ? 16.100 64.062 52.337 1.00 37.34 21 GLU B CA 1
ATOM 1713 C C . GLU B 1 22 ? 15.967 64.966 51.124 1.00 36.57 21 GLU B C 1
ATOM 1714 O O . GLU B 1 22 ? 16.497 66.081 51.109 1.00 40.81 21 GLU B O 1
ATOM 1720 N N . HIS B 1 23 ? 15.272 64.487 50.109 1.00 34.92 22 HIS B N 1
ATOM 1721 C CA . HIS B 1 23 ? 14.969 65.294 48.943 1.00 34.70 22 HIS B CA 1
ATOM 1722 C C . HIS B 1 23 ? 14.286 66.615 49.357 1.00 34.77 22 HIS B C 1
ATOM 1723 O O . HIS B 1 23 ? 14.699 67.725 48.959 1.00 30.06 22 HIS B O 1
ATOM 1730 N N . ALA B 1 24 ? 13.254 66.483 50.179 1.00 34.00 23 ALA B N 1
ATOM 1731 C CA . ALA B 1 24 ? 12.477 67.624 50.633 1.00 33.53 23 ALA B CA 1
ATOM 1732 C C . ALA B 1 24 ? 13.340 68.603 51.413 1.00 34.43 23 ALA B C 1
ATOM 1733 O O . ALA B 1 24 ? 13.291 69.816 51.181 1.00 35.78 23 ALA B O 1
ATOM 1735 N N . ARG B 1 25 ? 14.139 68.062 52.326 1.00 32.23 24 ARG B N 1
ATOM 1736 C CA . ARG B 1 25 ? 15.032 68.853 53.158 1.00 34.02 24 ARG B CA 1
ATOM 1737 C C . ARG B 1 25 ? 16.114 69.589 52.350 1.00 31.46 24 ARG B C 1
ATOM 1738 O O . ARG B 1 25 ? 16.455 70.708 52.684 1.00 30.24 24 ARG B O 1
ATOM 1746 N N . VAL B 1 26 ? 16.630 68.968 51.294 1.00 29.21 25 VAL B N 1
ATOM 1747 C CA A VAL B 1 26 ? 17.691 69.572 50.490 0.50 30.03 25 VAL B CA 1
ATOM 1748 C CA B VAL B 1 26 ? 17.691 69.583 50.482 0.50 30.39 25 VAL B CA 1
ATOM 1749 C C . VAL B 1 26 ? 17.131 70.644 49.540 1.00 30.90 25 VAL B C 1
ATOM 1750 O O . VAL B 1 26 ? 17.793 71.672 49.283 1.00 26.79 25 VAL B O 1
ATOM 1757 N N . ILE B 1 27 ? 15.917 70.421 49.039 1.00 30.77 26 ILE B N 1
ATOM 1758 C CA . ILE B 1 27 ? 15.255 71.414 48.183 1.00 32.14 26 ILE B CA 1
ATOM 1759 C C . ILE B 1 27 ? 15.082 72.707 48.976 1.00 33.02 26 ILE B C 1
ATOM 1760 O O . ILE B 1 27 ? 15.349 73.813 48.455 1.00 31.18 26 ILE B O 1
ATOM 1765 N N . ALA B 1 28 ? 14.635 72.549 50.228 1.00 32.94 27 ALA B N 1
ATOM 1766 C CA . ALA B 1 28 ? 14.466 73.656 51.168 1.00 30.04 27 ALA B CA 1
ATOM 1767 C C . ALA B 1 28 ? 15.800 74.356 51.422 1.00 30.95 27 ALA B C 1
ATOM 1768 O O . ALA B 1 28 ? 15.909 75.586 51.301 1.00 27.90 27 ALA B O 1
ATOM 1770 N N . HIS B 1 29 ? 16.807 73.575 51.785 1.00 29.31 28 HIS B N 1
ATOM 1771 C CA . HIS B 1 29 ? 18.138 74.111 52.007 1.00 29.42 28 HIS B CA 1
ATOM 1772 C C . HIS B 1 29 ? 18.678 74.870 50.777 1.00 29.56 28 HIS B C 1
ATOM 1773 O O . HIS B 1 29 ? 19.267 75.935 50.935 1.00 31.68 28 HIS B O 1
ATOM 1780 N N . LYS B 1 30 ? 18.495 74.338 49.566 1.00 29.35 29 LYS B N 1
ATOM 1781 C CA . LYS B 1 30 ? 19.086 74.968 48.371 1.00 30.90 29 LYS B CA 1
ATOM 1782 C C . LYS B 1 30 ? 18.498 76.351 48.097 1.00 30.37 29 LYS B C 1
ATOM 1783 O O . LYS B 1 30 ? 19.074 77.149 47.359 1.00 28.13 29 LYS B O 1
ATOM 1789 N N . LYS B 1 31 ? 17.339 76.633 48.668 1.00 28.50 30 LYS B N 1
ATOM 1790 C CA . LYS B 1 31 ? 16.776 77.970 48.493 1.00 30.84 30 LYS B CA 1
ATOM 1791 C C . LYS B 1 31 ? 17.653 79.063 49.133 1.00 30.45 30 LYS B C 1
ATOM 1792 O O . LYS B 1 31 ? 17.558 80.216 48.751 1.00 31.85 30 LYS B O 1
ATOM 1798 N N . ARG B 1 32 ? 18.484 78.713 50.117 1.00 28.09 31 ARG B N 1
ATOM 1799 C CA . ARG B 1 32 ? 19.349 79.687 50.755 1.00 28.59 31 ARG B CA 1
ATOM 1800 C C . ARG B 1 32 ? 20.719 79.670 50.112 1.00 24.94 31 ARG B C 1
ATOM 1801 O O . ARG B 1 32 ? 21.644 80.290 50.636 1.00 27.39 31 ARG B O 1
ATOM 1809 N N . ARG B 1 33 ? 20.873 78.903 49.043 1.00 24.96 32 ARG B N 1
ATOM 1810 C CA . ARG B 1 33 ? 22.204 78.665 48.438 1.00 26.02 32 ARG B CA 1
ATOM 1811 C C . ARG B 1 33 ? 22.305 79.027 46.960 1.00 24.57 32 ARG B C 1
ATOM 1812 O O . ARG B 1 33 ? 23.418 79.084 46.407 1.00 24.60 32 ARG B O 1
ATOM 1820 N N . ALA B 1 34 ? 21.165 79.218 46.276 1.00 24.08 33 ALA B N 1
ATOM 1821 C CA . ALA B 1 34 ? 21.208 79.408 44.830 1.00 24.07 33 ALA B CA 1
ATOM 1822 C C . ALA B 1 34 ? 21.140 80.912 44.460 1.00 23.08 33 ALA B C 1
ATOM 1823 O O . ALA B 1 34 ? 20.351 81.659 45.037 1.00 26.33 33 ALA B O 1
ATOM 1825 N N . VAL B 1 35 ? 21.917 81.323 43.473 1.00 23.18 34 VAL B N 1
ATOM 1826 C CA A VAL B 1 35 ? 21.986 82.723 43.016 0.50 23.26 34 VAL B CA 1
ATOM 1827 C CA B VAL B 1 35 ? 21.920 82.720 43.010 0.50 23.26 34 VAL B CA 1
ATOM 1828 C C . VAL B 1 35 ? 21.940 82.745 41.469 1.00 26.40 34 VAL B C 1
ATOM 1829 O O . VAL B 1 35 ? 22.596 81.917 40.822 1.00 27.80 34 VAL B O 1
ATOM 1836 N N . SER B 1 36 ? 21.212 83.695 40.893 1.00 24.50 35 SER B N 1
ATOM 1837 C CA . SER B 1 36 ? 21.162 83.879 39.441 1.00 28.31 35 SER B CA 1
ATOM 1838 C C . SER B 1 36 ? 22.085 85.032 39.052 1.00 26.01 35 SER B C 1
ATOM 1839 O O . SER B 1 36 ? 22.231 85.969 39.828 1.00 30.07 35 SER B O 1
ATOM 1842 N N . ILE B 1 37 ? 22.744 84.932 37.899 1.00 24.43 36 ILE B N 1
ATOM 1843 C CA . ILE B 1 37 ? 23.469 86.038 37.279 1.00 22.30 36 ILE B CA 1
ATOM 1844 C C . ILE B 1 37 ? 22.827 86.218 35.884 1.00 26.81 36 ILE B C 1
ATOM 1845 O O . ILE B 1 37 ? 23.050 85.414 34.984 1.00 22.11 36 ILE B O 1
ATOM 1850 N N . GLY B 1 38 ? 21.994 87.254 35.752 1.00 27.65 37 GLY B N 1
ATOM 1851 C CA . GLY B 1 38 ? 21.251 87.522 34.534 1.00 27.93 37 GLY B CA 1
ATOM 1852 C C . GLY B 1 38 ? 20.285 86.387 34.299 1.00 27.97 37 GLY B C 1
ATOM 1853 O O . GLY B 1 38 ? 19.900 85.680 35.228 1.00 27.48 37 GLY B O 1
ATOM 1854 N N . ASN B 1 39 ? 19.906 86.193 33.043 1.00 28.51 38 ASN B N 1
ATOM 1855 C CA . ASN B 1 39 ? 18.869 85.215 32.697 1.00 25.08 38 ASN B CA 1
ATOM 1856 C C . ASN B 1 39 ? 19.410 83.823 32.436 1.00 23.80 38 ASN B C 1
ATOM 1857 O O . ASN B 1 39 ? 18.642 82.882 32.292 1.00 24.33 38 ASN B O 1
ATOM 1862 N N . HIS B 1 40 ? 20.717 83.669 32.283 1.00 22.64 39 HIS B N 1
ATOM 1863 C CA . HIS B 1 40 ? 21.216 82.385 31.762 1.00 20.74 39 HIS B CA 1
ATOM 1864 C C . HIS B 1 40 ? 22.225 81.676 32.619 1.00 26.07 39 HIS B C 1
ATOM 1865 O O . HIS B 1 40 ? 22.675 80.583 32.247 1.00 24.27 39 HIS B O 1
ATOM 1872 N N . LEU B 1 41 ? 22.584 82.274 33.762 1.00 24.61 40 LEU B N 1
ATOM 1873 C CA . LEU B 1 41 ? 23.555 81.651 34.663 1.00 24.16 40 LEU B CA 1
ATOM 1874 C C . LEU B 1 41 ? 22.920 81.416 36.021 1.00 25.00 40 LEU B C 1
ATOM 1875 O O . LEU B 1 41 ? 22.205 82.276 36.553 1.00 21.71 40 LEU B O 1
ATOM 1880 N N . ARG B 1 42 ? 23.132 80.220 36.545 1.00 25.80 41 ARG B N 1
ATOM 1881 C CA . ARG B 1 42 ? 22.564 79.828 37.821 1.00 27.17 41 ARG B CA 1
ATOM 1882 C C . ARG B 1 42 ? 23.665 79.221 38.645 1.00 25.48 41 ARG B C 1
ATOM 1883 O O . ARG B 1 42 ? 24.221 78.223 38.225 1.00 27.40 41 ARG B O 1
ATOM 1891 N N . LEU B 1 43 ? 23.994 79.817 39.798 1.00 24.47 42 LEU B N 1
ATOM 1892 C CA . LEU B 1 43 ? 25.035 79.261 40.686 1.00 23.75 42 LEU B CA 1
ATOM 1893 C C . LEU B 1 43 ? 24.434 78.548 41.866 1.00 23.93 42 LEU B C 1
ATOM 1894 O O . LEU B 1 43 ? 23.422 79.009 42.441 1.00 25.78 42 LEU B O 1
ATOM 1899 N N . LEU B 1 44 ? 25.032 77.436 42.269 1.00 21.78 43 LEU B N 1
ATOM 1900 C CA . LEU B 1 44 ? 24.639 76.802 43.532 1.00 21.83 43 LEU B CA 1
ATOM 1901 C C . LEU B 1 44 ? 25.836 76.760 44.449 1.00 22.98 43 LEU B C 1
ATOM 1902 O O . LEU B 1 44 ? 26.810 76.100 44.142 1.00 20.54 43 LEU B O 1
ATOM 1907 N N . PHE B 1 45 ? 25.751 77.471 45.575 1.00 21.88 44 PHE B N 1
ATOM 1908 C CA . PHE B 1 45 ? 26.853 77.480 46.527 1.00 22.09 44 PHE B CA 1
ATOM 1909 C C . PHE B 1 45 ? 26.780 76.172 47.320 1.00 23.23 44 PHE B C 1
ATOM 1910 O O . PHE B 1 45 ? 25.758 75.868 47.965 1.00 21.04 44 PHE B O 1
ATOM 1918 N N . GLU B 1 46 ? 27.851 75.390 47.203 1.00 23.32 45 GLU B N 1
ATOM 1919 C CA . GLU B 1 46 ? 27.897 74.024 47.748 1.00 24.72 45 GLU B CA 1
ATOM 1920 C C . GLU B 1 46 ? 28.347 74.032 49.226 1.00 25.77 45 GLU B C 1
ATOM 1921 O O . GLU B 1 46 ? 29.164 74.888 49.656 1.00 23.29 45 GLU B O 1
ATOM 1927 N N . ASP B 1 47 ? 27.810 73.075 49.986 1.00 24.20 46 ASP B N 1
ATOM 1928 C CA . ASP B 1 47 ? 28.229 72.846 51.373 1.00 22.29 46 ASP B CA 1
ATOM 1929 C C . ASP B 1 47 ? 28.093 71.372 51.725 1.00 24.67 46 ASP B C 1
ATOM 1930 O O . ASP B 1 47 ? 27.797 70.554 50.857 1.00 26.71 46 ASP B O 1
ATOM 1935 N N . GLU B 1 48 ? 28.341 71.008 52.985 1.00 26.21 47 GLU B N 1
ATOM 1936 C CA . GLU B 1 48 ? 28.346 69.603 53.295 1.00 27.81 47 GLU B CA 1
ATOM 1937 C C . GLU B 1 48 ? 26.947 68.976 53.090 1.00 27.78 47 GLU B C 1
ATOM 1938 O O . GLU B 1 48 ? 26.838 67.820 52.699 1.00 25.65 47 GLU B O 1
ATOM 1944 N N . THR B 1 49 ? 25.891 69.741 53.343 1.00 28.73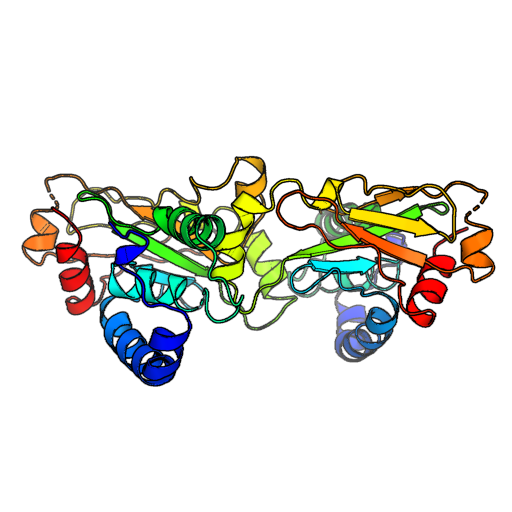 48 THR B N 1
ATOM 1945 C CA . THR B 1 49 ? 24.509 69.294 53.074 1.00 26.36 48 THR B CA 1
ATOM 1946 C C . THR B 1 49 ? 24.208 68.973 51.597 1.00 27.33 48 THR B C 1
ATOM 1947 O O . THR B 1 49 ? 23.690 67.904 51.278 1.00 25.55 48 THR B O 1
ATOM 1951 N N . THR B 1 50 ? 24.537 69.886 50.686 1.00 24.54 49 THR B N 1
ATOM 1952 C CA . THR B 1 50 ? 24.325 69.655 49.270 1.00 24.52 49 THR B CA 1
ATOM 1953 C C . THR B 1 50 ? 25.263 68.578 48.728 1.00 22.59 49 THR B C 1
ATOM 1954 O O . THR B 1 50 ? 24.866 67.786 47.872 1.00 23.67 49 THR B O 1
ATOM 1958 N N . ILE B 1 51 ? 26.497 68.518 49.217 1.00 24.13 50 ILE B N 1
ATOM 1959 C CA A ILE B 1 51 ? 27.451 67.537 48.685 0.50 24.07 50 ILE B CA 1
ATOM 1960 C CA B ILE B 1 51 ? 27.463 67.541 48.700 0.50 24.58 50 ILE B CA 1
ATOM 1961 C C . ILE B 1 51 ? 27.152 66.124 49.223 1.00 21.49 50 ILE B C 1
ATOM 1962 O O . ILE B 1 51 ? 27.224 65.149 48.488 1.00 23.76 50 ILE B O 1
ATOM 1971 N N . ARG B 1 52 ? 26.808 66.011 50.493 1.00 23.98 51 ARG B N 1
ATOM 1972 C CA . ARG B 1 52 ? 26.415 64.696 51.054 1.00 25.44 51 ARG B CA 1
ATOM 1973 C C . ARG B 1 52 ? 25.198 64.147 50.301 1.00 24.50 51 ARG B C 1
ATOM 1974 O O . ARG B 1 52 ? 25.160 62.945 49.940 1.00 23.33 51 ARG B O 1
ATOM 1982 N N . TYR B 1 53 ? 24.231 65.027 50.008 1.00 25.30 52 TYR B N 1
ATOM 1983 C CA . TYR B 1 53 ? 23.048 64.641 49.229 1.00 24.13 52 TYR B CA 1
ATOM 1984 C C . TYR B 1 53 ? 23.399 64.126 47.836 1.00 25.96 52 TYR B C 1
ATOM 1985 O O . TYR B 1 53 ? 22.865 63.090 47.378 1.00 27.03 52 TYR B O 1
ATOM 1994 N N . GLN B 1 54 ? 24.318 64.822 47.178 1.00 26.78 53 GLN B N 1
ATOM 1995 C CA . GLN B 1 54 ? 24.722 64.450 45.855 1.00 23.79 53 GLN B CA 1
ATOM 1996 C C . GLN B 1 54 ? 25.417 63.069 45.857 1.00 22.35 53 GLN B C 1
ATOM 1997 O O . GLN B 1 54 ? 25.183 62.256 44.961 1.00 24.04 53 GLN B O 1
ATOM 2003 N N . ILE B 1 55 ? 26.298 62.843 46.826 1.00 23.06 54 ILE B N 1
ATOM 2004 C CA . ILE B 1 55 ? 26.998 61.549 46.942 1.00 24.93 54 ILE B CA 1
ATOM 2005 C C . ILE B 1 55 ? 25.976 60.411 47.127 1.00 25.91 54 ILE B C 1
ATOM 2006 O O . ILE B 1 55 ? 25.970 59.404 46.369 1.00 25.13 54 ILE B O 1
ATOM 2011 N N . HIS B 1 56 ? 25.063 60.605 48.078 1.00 24.40 55 HIS B N 1
ATOM 2012 C CA . HIS B 1 56 ? 24.088 59.580 48.374 1.00 23.74 55 HIS B CA 1
ATOM 2013 C C . HIS B 1 56 ? 23.193 59.283 47.185 1.00 22.84 55 HIS B C 1
ATOM 2014 O O . HIS B 1 56 ? 22.821 58.118 46.971 1.00 18.68 55 HIS B O 1
ATOM 2021 N N . GLU B 1 57 ? 22.879 60.312 46.383 1.00 20.04 56 GLU B N 1
ATOM 2022 C CA . GLU B 1 57 ? 22.024 60.149 45.213 1.00 20.53 56 GLU B CA 1
ATOM 2023 C C . GLU B 1 57 ? 22.704 59.308 44.160 1.00 23.02 56 GLU B C 1
ATOM 2024 O O . GLU B 1 57 ? 22.072 58.459 43.559 1.00 21.74 56 GLU B O 1
ATOM 2043 N N . LEU B 1 59 ? 25.303 57.158 44.685 1.00 18.36 58 LEU B N 1
ATOM 2044 C CA . LEU B 1 59 ? 25.435 55.789 45.252 1.00 19.75 58 LEU B CA 1
ATOM 2045 C C . LEU B 1 59 ? 24.101 55.038 45.080 1.00 18.46 58 LEU B C 1
ATOM 2046 O O . LEU B 1 59 ? 24.052 53.900 44.615 1.00 18.91 58 LEU B O 1
ATOM 2051 N N . HIS B 1 60 ? 23.010 55.718 45.364 1.00 20.08 59 HIS B N 1
ATOM 2052 C CA . HIS B 1 60 ? 21.682 55.095 45.260 1.00 23.80 59 HIS B CA 1
ATOM 2053 C C . HIS B 1 60 ? 21.313 54.672 43.834 1.00 27.04 59 HIS B C 1
ATOM 2054 O O . HIS B 1 60 ? 20.948 53.508 43.569 1.00 21.21 59 HIS B O 1
ATOM 2061 N N . ILE B 1 61 ? 21.414 55.633 42.912 1.00 25.31 60 ILE B N 1
ATOM 2062 C CA . ILE B 1 61 ? 20.960 55.416 41.564 1.00 24.02 60 ILE B CA 1
ATOM 2063 C C . ILE B 1 61 ? 21.796 54.366 40.858 1.00 21.92 60 ILE B C 1
ATOM 2064 O O . ILE B 1 61 ? 21.260 53.554 40.112 1.00 18.34 60 ILE B O 1
ATOM 2069 N N . GLU B 1 62 ? 23.099 54.339 41.103 1.00 21.05 61 GLU B N 1
ATOM 2070 C CA . GLU B 1 62 ? 23.944 53.370 40.474 1.00 22.07 61 GLU B CA 1
ATOM 2071 C C . GLU B 1 62 ? 24.108 52.099 41.347 1.00 22.79 61 GLU B C 1
ATOM 2072 O O . GLU B 1 62 ? 24.829 51.196 40.966 1.00 21.15 61 GLU B O 1
ATOM 2078 N N . LYS B 1 63 ? 23.462 52.051 42.504 1.00 20.50 62 LYS B N 1
ATOM 2079 C CA . LYS B 1 63 ? 23.529 50.876 43.406 1.00 18.08 62 LYS B CA 1
ATOM 2080 C C . LYS B 1 63 ? 24.973 50.478 43.795 1.00 19.27 62 LYS B C 1
ATOM 2081 O O . LYS B 1 63 ? 25.372 49.302 43.709 1.00 19.83 62 LYS B O 1
ATOM 2087 N N . ILE B 1 64 ? 25.737 51.444 44.279 1.00 16.78 63 ILE B N 1
ATOM 2088 C CA . ILE B 1 64 ? 27.161 51.255 44.541 1.00 18.59 63 ILE B CA 1
ATOM 2089 C C . ILE B 1 64 ? 27.319 50.890 45.992 1.00 19.54 63 ILE B C 1
ATOM 2090 O O . ILE B 1 64 ? 26.955 51.670 46.857 1.00 23.26 63 ILE B O 1
ATOM 2095 N N . PHE B 1 65 ? 27.853 49.692 46.240 1.00 19.44 64 PHE B N 1
ATOM 2096 C CA . PHE B 1 65 ? 28.114 49.204 47.598 1.00 16.94 64 PHE B CA 1
ATOM 2097 C C . PHE B 1 65 ? 29.487 48.568 47.789 1.00 18.33 64 PHE B C 1
ATOM 2098 O O . PHE B 1 65 ? 29.764 47.982 48.839 1.00 20.01 64 PHE B O 1
ATOM 2106 N N . ASP B 1 66 ? 30.334 48.648 46.774 1.00 21.41 65 ASP B N 1
ATOM 2107 C CA . ASP B 1 66 ? 31.701 48.183 46.884 1.00 21.43 65 ASP B CA 1
ATOM 2108 C C . ASP B 1 66 ? 32.577 49.329 47.391 1.00 22.22 65 ASP B C 1
ATOM 2109 O O . ASP B 1 66 ? 32.328 50.513 47.118 1.00 24.66 65 ASP B O 1
ATOM 2114 N N . GLU B 1 67 ? 33.601 48.994 48.156 1.00 22.82 66 GLU B N 1
ATOM 2115 C CA . GLU B 1 67 ? 34.403 50.018 48.811 1.00 24.64 66 GLU B CA 1
ATOM 2116 C C . GLU B 1 67 ? 35.024 50.984 47.834 1.00 27.43 66 GLU B C 1
ATOM 2117 O O . GLU B 1 67 ? 34.935 52.188 48.026 1.00 27.15 66 GLU B O 1
ATOM 2123 N N . ASP B 1 68 ? 35.657 50.469 46.782 1.00 28.84 67 ASP B N 1
ATOM 2124 C CA . ASP B 1 68 ? 36.344 51.350 45.825 1.00 27.60 67 ASP B CA 1
ATOM 2125 C C . ASP B 1 68 ? 35.364 52.342 45.197 1.00 26.88 67 ASP B C 1
ATOM 2126 O O . ASP B 1 68 ? 35.646 53.527 45.161 1.00 27.48 67 ASP B O 1
ATOM 2131 N N . GLY B 1 69 ? 34.207 51.841 44.746 1.00 26.04 68 GLY B N 1
ATOM 2132 C CA . GLY B 1 69 ? 33.139 52.678 44.170 1.00 23.93 68 GLY B CA 1
ATOM 2133 C C . GLY B 1 69 ? 32.610 53.749 45.123 1.00 24.72 68 GLY B C 1
ATOM 2134 O O . GLY B 1 69 ? 32.314 54.870 44.698 1.00 25.22 68 GLY B O 1
ATOM 2135 N N . ILE B 1 70 ? 32.428 53.389 46.399 1.00 22.55 69 ILE B N 1
ATOM 2136 C CA . ILE B 1 70 ? 31.922 54.330 47.423 1.00 23.38 69 ILE B CA 1
ATOM 2137 C C . ILE B 1 70 ? 32.987 55.389 47.667 1.00 24.08 69 ILE B C 1
ATOM 2138 O O . ILE B 1 70 ? 32.719 56.598 47.661 1.00 25.28 69 ILE B O 1
ATOM 2143 N N . GLN B 1 71 ? 34.222 54.944 47.828 1.00 24.97 70 GLN B N 1
ATOM 2144 C CA . GLN B 1 71 ? 35.302 55.890 48.037 1.00 25.25 70 GLN B CA 1
ATOM 2145 C C . GLN B 1 71 ? 35.504 56.784 46.814 1.00 25.63 70 GLN B C 1
ATOM 2146 O O . GLN B 1 71 ? 35.860 57.956 46.960 1.00 25.09 70 GLN B O 1
ATOM 2152 N N . ALA B 1 72 ? 35.298 56.243 45.616 1.00 27.58 71 ALA B N 1
ATOM 2153 C CA . ALA B 1 72 ? 35.416 57.060 44.399 1.00 27.63 71 ALA B CA 1
ATOM 2154 C C . ALA B 1 72 ? 34.385 58.197 44.378 1.00 27.58 71 ALA B C 1
ATOM 2155 O O . ALA B 1 72 ? 34.719 59.321 43.998 1.00 29.95 71 ALA B O 1
ATOM 2157 N N . GLU B 1 73 ? 33.136 57.927 44.745 1.00 28.03 72 GLU B N 1
ATOM 2158 C CA . GLU B 1 73 ? 32.118 58.968 44.696 1.00 26.70 72 GLU B CA 1
ATOM 2159 C C . GLU B 1 73 ? 32.456 60.075 45.676 1.00 29.27 72 GLU B C 1
ATOM 2160 O O . GLU B 1 73 ? 32.249 61.241 45.384 1.00 29.63 72 GLU B O 1
ATOM 2166 N N . LEU B 1 74 ? 32.991 59.700 46.831 1.00 28.79 73 LEU B N 1
ATOM 2167 C CA . LEU B 1 74 ? 33.388 60.650 47.860 1.00 28.94 73 LEU B CA 1
ATOM 2168 C C . LEU B 1 74 ? 34.561 61.518 47.370 1.00 29.75 73 LEU B C 1
ATOM 2169 O O . LEU B 1 74 ? 34.524 62.736 47.464 1.00 28.65 73 LEU B O 1
ATOM 2174 N N . ASP B 1 75 ? 35.584 60.875 46.823 1.00 32.10 74 ASP B N 1
ATOM 2175 C CA . ASP B 1 75 ? 36.727 61.593 46.264 1.00 33.56 74 ASP B CA 1
ATOM 2176 C C . ASP B 1 75 ? 36.303 62.617 45.225 1.00 31.28 74 ASP B C 1
ATOM 2177 O O . ASP B 1 75 ? 36.864 63.713 45.158 1.00 32.98 74 ASP B O 1
ATOM 2182 N N . ALA B 1 76 ? 35.321 62.249 44.419 1.00 31.49 75 ALA B N 1
ATOM 2183 C CA . ALA B 1 76 ? 34.834 63.073 43.339 1.00 29.27 75 ALA B CA 1
ATOM 2184 C C . ALA B 1 76 ? 34.208 64.374 43.825 1.00 30.42 75 ALA B C 1
ATOM 2185 O O . ALA B 1 76 ? 34.391 65.405 43.201 1.00 33.81 75 ALA B O 1
ATOM 2187 N N . TYR B 1 77 ? 33.504 64.348 44.950 1.00 27.56 76 TYR B N 1
ATOM 2188 C CA . TYR B 1 77 ? 32.759 65.511 45.418 1.00 26.14 76 TYR B CA 1
ATOM 2189 C C . TYR B 1 77 ? 33.377 66.277 46.573 1.00 29.41 76 TYR B C 1
ATOM 2190 O O . TYR B 1 77 ? 33.043 67.446 46.805 1.00 31.42 76 TYR B O 1
ATOM 2199 N N . LEU B 1 78 ? 34.295 65.629 47.290 1.00 29.56 77 LEU B N 1
ATOM 2200 C CA . LEU B 1 78 ? 34.942 66.244 48.446 1.00 31.68 77 LEU B CA 1
ATOM 2201 C C . LEU B 1 78 ? 35.611 67.620 48.152 1.00 31.23 77 LEU B C 1
ATOM 2202 O O . LEU B 1 78 ? 35.544 68.493 48.969 1.00 30.30 77 LEU B O 1
ATOM 2207 N N . PRO B 1 79 ? 36.210 67.818 46.957 1.00 32.30 78 PRO B N 1
ATOM 2208 C CA . PRO B 1 79 ? 36.757 69.117 46.581 1.00 32.34 78 PRO B CA 1
ATOM 2209 C C . PRO B 1 79 ? 35.752 70.274 46.608 1.00 33.12 78 PRO B C 1
ATOM 2210 O O . PRO B 1 79 ? 36.172 71.419 46.753 1.00 32.77 78 PRO B O 1
ATOM 2214 N N . LEU B 1 80 ? 34.452 69.993 46.473 1.00 29.83 79 LEU B N 1
ATOM 2215 C CA . LEU B 1 80 ? 33.438 71.082 46.478 1.00 31.90 79 LEU B CA 1
ATOM 2216 C C . LEU B 1 80 ? 33.091 71.603 47.878 1.00 29.75 79 LEU B C 1
ATOM 2217 O O . LEU B 1 80 ? 32.362 72.579 48.018 1.00 30.88 79 LEU B O 1
ATOM 2222 N N . VAL B 1 81 ? 33.574 70.938 48.926 1.00 29.67 80 VAL B N 1
ATOM 2223 C CA . VAL B 1 81 ? 33.242 71.355 50.278 1.00 29.26 80 VAL B CA 1
ATOM 2224 C C . VAL B 1 81 ? 34.153 72.537 50.643 1.00 30.53 80 VAL B C 1
ATOM 2225 O O . VAL B 1 81 ? 35.388 72.413 50.592 1.00 29.55 80 VAL B O 1
ATOM 2229 N N . PRO B 1 82 ? 33.556 73.687 51.006 1.00 30.95 81 PRO B N 1
ATOM 2230 C CA . PRO B 1 82 ? 34.386 74.840 51.395 1.00 30.10 81 PRO B CA 1
ATOM 2231 C C . PRO B 1 82 ? 35.471 74.473 52.452 1.00 30.79 81 PRO B C 1
ATOM 2232 O O . PRO B 1 82 ? 35.234 73.640 53.330 1.00 30.58 81 PRO B O 1
ATOM 2236 N N . ASP B 1 83 ? 36.647 75.091 52.358 1.00 32.56 82 ASP B N 1
ATOM 2237 C CA . ASP B 1 83 ? 37.794 74.753 53.217 1.00 30.56 82 ASP B CA 1
ATOM 2238 C C . ASP B 1 83 ? 37.949 75.597 54.490 1.00 29.52 82 ASP B C 1
ATOM 2239 O O . ASP B 1 83 ? 38.800 75.286 55.324 1.00 34.61 82 ASP B O 1
ATOM 2244 N N . GLY B 1 84 ? 37.125 76.630 54.663 1.00 28.08 83 GLY B N 1
ATOM 2245 C CA . GLY B 1 84 ? 37.188 77.530 55.823 1.00 25.59 83 GLY B CA 1
ATOM 2246 C C . GLY B 1 84 ? 37.272 79.015 55.446 1.00 24.52 83 GLY B C 1
ATOM 2247 O O . GLY B 1 84 ? 36.630 79.869 56.085 1.00 23.14 83 GLY B O 1
ATOM 2248 N N . SER B 1 85 ? 38.062 79.324 54.418 1.00 24.92 84 SER B N 1
ATOM 2249 C CA . SER B 1 85 ? 38.270 80.717 53.975 1.00 25.15 84 SER B CA 1
ATOM 2250 C C . SER B 1 85 ? 37.792 80.919 52.553 1.00 26.80 84 SER B C 1
ATOM 2251 O O . SER B 1 85 ? 38.240 81.828 51.867 1.00 29.46 84 SER B O 1
ATOM 2254 N N . ASN B 1 86 ? 36.873 80.063 52.110 1.00 26.33 85 ASN B N 1
ATOM 2255 C CA . ASN B 1 86 ? 36.449 80.101 50.713 1.00 23.88 85 ASN B CA 1
ATOM 2256 C C . ASN B 1 86 ? 34.964 79.751 50.480 1.00 25.20 85 ASN B C 1
ATOM 2257 O O . ASN B 1 86 ? 34.272 79.205 51.344 1.00 25.90 85 ASN B O 1
ATOM 2262 N N . LEU B 1 87 ? 34.478 80.128 49.317 1.00 24.66 86 LEU B N 1
ATOM 2263 C CA . LEU B 1 87 ? 33.119 79.773 48.872 1.00 22.62 86 LEU B CA 1
ATOM 2264 C C . LEU B 1 87 ? 33.283 79.015 47.574 1.00 22.13 86 LEU B C 1
ATOM 2265 O O . LEU B 1 87 ? 34.165 79.334 46.749 1.00 23.18 86 LEU B O 1
ATOM 2270 N N . LYS B 1 88 ? 32.441 78.000 47.393 1.00 24.12 87 LYS B N 1
ATOM 2271 C CA . LYS B 1 88 ? 32.539 77.126 46.241 1.00 23.17 87 LYS B CA 1
ATOM 2272 C C . LYS B 1 88 ? 31.149 76.947 45.642 1.00 24.58 87 LYS B C 1
ATOM 2273 O O . LYS B 1 88 ? 30.198 76.682 46.367 1.00 23.43 87 LYS B O 1
ATOM 2279 N N . ALA B 1 89 ? 31.044 77.107 44.330 1.00 19.79 88 ALA B N 1
ATOM 2280 C CA . ALA B 1 89 ? 29.746 77.060 43.671 1.00 20.74 88 ALA B CA 1
ATOM 2281 C C . ALA B 1 89 ? 29.859 76.270 42.380 1.00 23.53 88 ALA B C 1
ATOM 2282 O O . ALA B 1 89 ? 30.901 76.295 41.698 1.00 26.31 88 ALA B O 1
ATOM 2284 N N . THR B 1 90 ? 28.785 75.557 42.060 1.00 25.48 89 THR B N 1
ATOM 2285 C CA . THR B 1 90 ? 28.653 74.948 40.764 1.00 25.07 89 THR B CA 1
ATOM 2286 C C . THR B 1 90 ? 27.795 75.868 39.896 1.00 25.94 89 THR B C 1
ATOM 2287 O O . THR B 1 90 ? 26.840 76.497 40.376 1.00 23.06 89 THR B O 1
ATOM 2291 N N . LEU B 1 91 ? 28.170 75.971 38.636 1.00 22.21 90 LEU B N 1
ATOM 2292 C CA . LEU B 1 91 ? 27.574 76.920 37.710 1.00 23.64 90 LEU B CA 1
ATOM 2293 C C . LEU B 1 91 ? 26.805 76.151 36.666 1.00 26.04 90 LEU B C 1
ATOM 2294 O O . LEU B 1 91 ? 27.345 75.205 36.112 1.00 27.84 90 LEU B O 1
ATOM 2299 N N . GLN B 1 92 ? 25.569 76.556 36.411 1.00 27.63 91 GLN B N 1
ATOM 2300 C CA . GLN B 1 92 ? 24.764 76.032 35.306 1.00 31.18 91 GLN B CA 1
ATOM 2301 C C . GLN B 1 92 ? 24.407 77.145 34.336 1.00 29.57 91 GLN B C 1
ATOM 2302 O O . GLN B 1 92 ? 24.146 78.284 34.734 1.00 27.39 91 GLN B O 1
ATOM 2308 N N . ILE B 1 93 ? 24.374 76.782 33.064 1.00 25.46 92 ILE B N 1
ATOM 2309 C CA . ILE B 1 93 ? 24.024 77.681 31.989 1.00 22.47 92 ILE B CA 1
ATOM 2310 C C . ILE B 1 93 ? 22.646 77.236 31.595 1.00 23.56 92 ILE B C 1
ATOM 2311 O O . ILE B 1 93 ? 22.421 76.054 31.369 1.00 22.50 92 ILE B O 1
ATOM 2316 N N . GLU B 1 94 ? 21.722 78.165 31.532 1.00 24.94 93 GLU B N 1
ATOM 2317 C CA . GLU B 1 94 ? 20.343 77.821 31.315 1.00 23.84 93 GLU B CA 1
ATOM 2318 C C . GLU B 1 94 ? 19.633 78.757 30.325 1.00 24.43 93 GLU B C 1
ATOM 2319 O O . GLU B 1 94 ? 19.698 79.982 30.442 1.00 23.18 93 GLU B O 1
ATOM 2325 N N . TYR B 1 95 ? 18.988 78.138 29.328 1.00 19.69 94 TYR B N 1
ATOM 2326 C CA . TYR B 1 95 ? 18.219 78.833 28.328 1.00 19.52 94 TYR B CA 1
ATOM 2327 C C . TYR B 1 95 ? 16.810 78.274 28.351 1.00 18.26 94 TYR B C 1
ATOM 2328 O O . TYR B 1 95 ? 16.524 77.304 29.076 1.00 21.19 94 TYR B O 1
ATOM 2337 N N . GLU B 1 96 ? 15.922 78.854 27.545 1.00 18.00 95 GLU B N 1
ATOM 2338 C CA . GLU B 1 96 ? 14.547 78.436 27.560 1.00 19.86 95 GLU B CA 1
ATOM 2339 C C . GLU B 1 96 ? 14.384 76.944 27.193 1.00 21.40 95 GLU B C 1
ATOM 2340 O O . GLU B 1 96 ? 13.467 76.272 27.652 1.00 19.72 95 GLU B O 1
ATOM 2346 N N . ASN B 1 97 ? 15.258 76.426 26.341 1.00 17.67 96 ASN B N 1
ATOM 2347 C CA . ASN B 1 97 ? 15.358 74.985 26.191 1.00 18.49 96 ASN B CA 1
ATOM 2348 C C . ASN B 1 97 ? 16.821 74.573 25.959 1.00 17.72 96 ASN B C 1
ATOM 2349 O O . ASN B 1 97 ? 17.689 75.407 25.799 1.00 16.49 96 ASN B O 1
ATOM 2354 N N . GLU B 1 98 ? 17.045 73.279 25.870 1.00 16.94 97 GLU B N 1
ATOM 2355 C CA A GLU B 1 98 ? 18.387 72.759 25.883 0.70 20.67 97 GLU B CA 1
ATOM 2356 C CA B GLU B 1 98 ? 18.392 72.733 25.878 0.30 18.55 97 GLU B CA 1
ATOM 2357 C C . GLU B 1 98 ? 19.116 72.916 24.542 1.00 16.16 97 GLU B C 1
ATOM 2358 O O . GLU B 1 98 ? 20.327 72.948 24.515 1.00 15.41 97 GLU B O 1
ATOM 2369 N N . THR B 1 99 ? 18.375 73.008 23.448 1.00 13.22 98 THR B N 1
ATOM 2370 C CA . THR B 1 99 ? 19.034 73.185 22.144 1.00 15.21 98 THR B CA 1
ATOM 2371 C C . THR B 1 99 ? 19.592 74.601 22.060 1.00 16.03 98 THR B C 1
ATOM 2372 O O . THR B 1 99 ? 20.638 74.788 21.503 1.00 13.51 98 THR B O 1
ATOM 2376 N N . GLN B 1 100 ? 18.897 75.580 22.624 1.00 13.85 99 GLN B N 1
ATOM 2377 C CA . GLN B 1 100 ? 19.419 76.954 22.669 1.00 16.44 99 GLN B CA 1
ATOM 2378 C C . GLN B 1 100 ? 20.619 77.033 23.581 1.00 17.78 99 GLN B C 1
ATOM 2379 O O . GLN B 1 100 ? 21.621 77.675 23.248 1.00 18.96 99 GLN B O 1
ATOM 2385 N N . ARG B 1 101 ? 20.557 76.333 24.712 1.00 17.86 100 ARG B N 1
ATOM 2386 C CA . ARG B 1 101 ? 21.709 76.277 25.543 1.00 16.20 100 ARG B CA 1
ATOM 2387 C C . ARG B 1 101 ? 22.911 75.775 24.719 1.00 16.14 100 ARG B C 1
ATOM 2388 O O . ARG B 1 101 ? 23.960 76.364 24.743 1.00 17.19 100 ARG B O 1
ATOM 2396 N N . ARG B 1 102 ? 22.747 74.693 23.964 1.00 18.08 101 ARG B N 1
ATOM 2397 C CA . ARG B 1 102 ? 23.884 74.114 23.240 1.00 14.96 101 ARG B CA 1
ATOM 2398 C C . ARG B 1 102 ? 24.408 75.072 22.162 1.00 15.18 101 ARG B C 1
ATOM 2399 O O . ARG B 1 102 ? 25.603 75.117 21.871 1.00 17.48 101 ARG B O 1
ATOM 2407 N N . ALA B 1 103 ? 23.482 75.827 21.551 1.00 16.21 102 ALA B N 1
ATOM 2408 C CA . ALA B 1 103 ? 23.796 76.848 20.547 1.00 15.05 102 ALA B CA 1
ATOM 2409 C C . ALA B 1 103 ? 24.554 78.059 21.126 1.00 14.04 102 ALA B C 1
ATOM 2410 O O . ALA B 1 103 ? 25.099 78.832 20.358 1.00 18.03 102 ALA B O 1
ATOM 2412 N N . ALA B 1 104 ? 24.495 78.252 22.442 1.00 17.72 103 ALA B N 1
ATOM 2413 C CA . ALA B 1 104 ? 25.162 79.371 23.172 1.00 17.65 103 ALA B CA 1
ATOM 2414 C C . ALA B 1 104 ? 26.573 79.015 23.687 1.00 18.72 103 ALA B C 1
ATOM 2415 O O . ALA B 1 104 ? 27.377 79.935 23.953 1.00 20.04 103 ALA B O 1
ATOM 2417 N N . LEU B 1 105 ? 26.870 77.718 23.846 1.00 21.20 104 LEU B N 1
ATOM 2418 C CA . LEU B 1 105 ? 28.062 77.248 24.572 1.00 20.73 104 LEU B CA 1
ATOM 2419 C C . LEU B 1 105 ? 29.387 77.747 23.999 1.00 23.48 104 LEU B C 1
ATOM 2420 O O . LEU B 1 105 ? 30.290 78.167 24.758 1.00 25.88 104 LEU B O 1
ATOM 2425 N N . ALA B 1 106 ? 29.511 77.765 22.675 1.00 19.44 105 ALA B N 1
ATOM 2426 C CA . ALA B 1 106 ? 30.750 78.214 22.059 1.00 18.41 105 ALA B CA 1
ATOM 2427 C C . ALA B 1 106 ? 31.029 79.680 22.394 1.00 20.67 105 ALA B C 1
ATOM 2428 O O . ALA B 1 106 ? 32.178 80.048 22.639 1.00 21.27 105 ALA B O 1
ATOM 2430 N N . ARG B 1 107 ? 30.004 80.520 22.378 1.00 19.97 106 ARG B N 1
ATOM 2431 C CA . ARG B 1 107 ? 30.193 81.930 22.716 1.00 21.79 106 ARG B CA 1
ATOM 2432 C C . ARG B 1 107 ? 30.553 82.158 24.171 1.00 24.30 106 ARG B C 1
ATOM 2433 O O . ARG B 1 107 ? 31.124 83.187 24.480 1.00 23.07 106 ARG B O 1
ATOM 2441 N N . LEU B 1 108 ? 30.161 81.233 25.032 1.00 23.91 107 LEU B N 1
ATOM 2442 C CA . LEU B 1 108 ? 30.273 81.402 26.474 1.00 28.59 107 LEU B CA 1
ATOM 2443 C C . LEU B 1 108 ? 31.547 80.778 27.041 1.00 27.76 107 LEU B C 1
ATOM 2444 O O . LEU B 1 108 ? 31.704 80.691 28.259 1.00 28.47 107 LEU B O 1
ATOM 2449 N N . VAL B 1 109 ? 32.459 80.339 26.171 1.00 27.75 108 VAL B N 1
ATOM 2450 C CA . VAL B 1 109 ? 33.685 79.694 26.609 1.00 27.63 108 VAL B CA 1
ATOM 2451 C C . VAL B 1 109 ? 34.387 80.703 27.502 1.00 27.01 108 VAL B C 1
ATOM 2452 O O . VAL B 1 109 ? 34.459 81.903 27.178 1.00 24.28 108 VAL B O 1
ATOM 2456 N N . GLY B 1 110 ? 34.810 80.234 28.661 1.00 29.07 109 GLY B N 1
ATOM 2457 C CA . GLY B 1 110 ? 35.581 81.072 29.596 1.00 34.72 109 GLY B CA 1
ATOM 2458 C C . GLY B 1 110 ? 34.740 81.882 30.582 1.00 34.32 109 GLY B C 1
ATOM 2459 O O . GLY B 1 110 ? 35.282 82.622 31.377 1.00 38.36 109 GLY B O 1
ATOM 2460 N N . ILE B 1 111 ? 33.415 81.754 30.508 1.00 32.30 110 ILE B N 1
ATOM 2461 C CA . ILE B 1 111 ? 32.483 82.442 31.414 1.00 31.74 110 ILE B CA 1
ATOM 2462 C C . ILE B 1 111 ? 32.796 82.238 32.927 1.00 30.51 110 ILE B C 1
ATOM 2463 O O . ILE B 1 111 ? 32.587 83.154 33.738 1.00 29.94 110 ILE B O 1
ATOM 2468 N N . GLU B 1 112 ? 33.317 81.069 33.283 1.00 31.90 111 GLU B N 1
ATOM 2469 C CA . GLU B 1 112 ? 33.578 80.729 34.695 1.00 34.17 111 GLU B CA 1
ATOM 2470 C C . GLU B 1 112 ? 34.587 81.693 35.317 1.00 35.80 111 GLU B C 1
ATOM 2471 O O . GLU B 1 112 ? 34.407 82.115 36.454 1.00 37.05 111 GLU B O 1
ATOM 2477 N N . ASP B 1 113 ? 35.618 82.056 34.554 1.00 34.49 112 ASP B N 1
ATOM 2478 C CA . ASP B 1 113 ? 36.698 82.902 35.027 1.00 35.14 112 ASP B CA 1
ATOM 2479 C C . ASP B 1 113 ? 36.287 84.350 35.168 1.00 32.16 112 ASP B C 1
ATOM 2480 O O . ASP B 1 113 ? 37.067 85.140 35.660 1.00 32.43 112 ASP B O 1
ATOM 2485 N N . ARG B 1 114 ? 35.109 84.714 34.662 1.00 31.10 113 ARG B N 1
ATOM 2486 C CA . ARG B 1 114 ? 34.669 86.116 34.633 1.00 31.53 113 ARG B CA 1
ATOM 2487 C C . ARG B 1 114 ? 33.547 86.416 35.634 1.00 26.50 113 ARG B C 1
ATOM 2488 O O . ARG B 1 114 ? 33.021 87.530 35.654 1.00 30.17 113 ARG B O 1
ATOM 2496 N N . VAL B 1 115 ? 33.173 85.417 36.427 1.00 23.43 114 VAL B N 1
ATOM 2497 C CA . VAL B 1 115 ? 32.175 85.572 37.489 1.00 23.89 114 VAL B CA 1
ATOM 2498 C C . VAL B 1 115 ? 32.944 86.075 38.694 1.00 23.90 114 VAL B C 1
ATOM 2499 O O . VAL B 1 115 ? 33.968 85.504 39.024 1.00 25.77 114 VAL B O 1
ATOM 2503 N N . PHE B 1 116 ? 32.484 87.157 39.311 1.00 23.61 115 PHE B N 1
ATOM 2504 C CA . PHE B 1 116 ? 33.157 87.690 40.519 1.00 21.81 115 PHE B CA 1
ATOM 2505 C C . PHE B 1 116 ? 32.150 87.941 41.614 1.00 24.85 115 PHE B C 1
ATOM 2506 O O . PHE B 1 116 ? 30.970 88.228 41.335 1.00 22.01 115 PHE B O 1
ATOM 2514 N N . LEU B 1 117 ? 32.624 87.839 42.859 1.00 23.31 116 LEU B N 1
ATOM 2515 C CA . LEU B 1 117 ? 31.884 88.296 44.026 1.00 24.69 116 LEU B CA 1
ATOM 2516 C C . LEU B 1 117 ? 32.545 89.539 44.577 1.00 23.67 116 LEU B C 1
ATOM 2517 O O . LEU B 1 117 ? 33.744 89.783 44.380 1.00 27.63 116 LEU B O 1
ATOM 2522 N N . ARG B 1 118 ? 31.773 90.331 45.292 1.00 25.74 117 ARG B N 1
ATOM 2523 C CA . ARG B 1 118 ? 32.337 91.489 45.981 1.00 22.05 117 ARG B CA 1
ATOM 2524 C C . ARG B 1 118 ? 31.702 91.608 47.348 1.00 24.44 117 ARG B C 1
ATOM 2525 O O . ARG B 1 118 ? 30.470 91.775 47.450 1.00 19.93 117 ARG B O 1
ATOM 2533 N N . VAL B 1 119 ? 32.547 91.553 48.390 1.00 23.15 118 VAL B N 1
ATOM 2534 C CA . VAL B 1 119 ? 32.074 91.700 49.753 1.00 25.13 118 VAL B CA 1
ATOM 2535 C C . VAL B 1 119 ? 32.177 93.193 50.059 1.00 26.60 118 VAL B C 1
ATOM 2536 O O . VAL B 1 119 ? 33.268 93.773 49.977 1.00 24.63 118 VAL B O 1
ATOM 2540 N N . ASP B 1 120 ? 31.035 93.796 50.366 1.00 26.07 119 ASP B N 1
ATOM 2541 C CA . ASP B 1 120 ? 30.906 95.237 50.588 1.00 28.26 119 ASP B CA 1
ATOM 2542 C C . ASP B 1 120 ? 31.690 96.032 49.563 1.00 27.93 119 ASP B C 1
ATOM 2543 O O . ASP B 1 120 ? 31.368 95.965 48.393 1.00 28.48 119 ASP B O 1
ATOM 2548 N N . ASP B 1 121 ? 32.709 96.780 50.014 1.00 29.69 120 ASP B N 1
ATOM 2549 C CA . ASP B 1 121 ? 33.540 97.576 49.121 1.00 31.97 120 ASP B CA 1
ATOM 2550 C C . ASP B 1 121 ? 34.981 97.030 49.068 1.00 30.45 120 ASP B C 1
ATOM 2551 O O . ASP B 1 121 ? 35.923 97.754 48.743 1.00 26.67 120 ASP B O 1
ATOM 2556 N N . GLU B 1 122 ? 35.144 95.751 49.386 1.00 28.62 121 GLU B N 1
ATOM 2557 C CA . GLU B 1 122 ? 36.398 95.078 49.150 1.00 27.75 121 GLU B CA 1
ATOM 2558 C C . GLU B 1 122 ? 36.608 94.898 47.632 1.00 26.37 121 GLU B C 1
ATOM 2559 O O . GLU B 1 122 ? 35.711 95.154 46.813 1.00 22.16 121 GLU B O 1
ATOM 2565 N N . ALA B 1 123 ? 37.815 94.472 47.268 1.00 27.64 122 ALA B N 1
ATOM 2566 C CA . ALA B 1 123 ? 38.149 94.182 45.897 1.00 27.41 122 ALA B CA 1
ATOM 2567 C C . ALA B 1 123 ? 37.258 93.030 45.419 1.00 23.36 122 ALA B C 1
ATOM 2568 O O . ALA B 1 123 ? 36.977 92.108 46.186 1.00 23.59 122 ALA B O 1
ATOM 2570 N N . PRO B 1 124 ? 36.852 93.039 44.146 1.00 26.72 123 PRO B N 1
ATOM 2571 C CA . PRO B 1 124 ? 36.175 91.835 43.656 1.00 23.14 123 PRO B CA 1
ATOM 2572 C C . PRO B 1 124 ? 37.108 90.615 43.708 1.00 23.06 123 PRO B C 1
ATOM 2573 O O . PRO B 1 124 ? 38.348 90.744 43.636 1.00 22.45 123 PRO B O 1
ATOM 2577 N N . VAL B 1 125 ? 36.519 89.457 43.896 1.00 20.20 124 VAL B N 1
ATOM 2578 C CA . VAL B 1 125 ? 37.239 88.180 43.898 1.00 20.97 124 VAL B CA 1
ATOM 2579 C C . VAL B 1 125 ? 36.637 87.421 42.721 1.00 23.32 124 VAL B C 1
ATOM 2580 O O . VAL B 1 125 ? 35.403 87.188 42.673 1.00 22.01 124 VAL B O 1
ATOM 2584 N N . TYR B 1 126 ? 37.506 87.044 41.787 1.00 22.57 125 TYR B N 1
ATOM 2585 C CA . TYR B 1 126 ? 37.143 86.264 40.617 1.00 23.45 125 TYR B CA 1
ATOM 2586 C C . TYR B 1 126 ? 37.245 84.795 40.922 1.00 24.91 125 TYR B C 1
ATOM 2587 O O . TYR B 1 126 ? 38.136 84.344 41.644 1.00 23.04 125 TYR B O 1
ATOM 2596 N N . ALA B 1 127 ? 36.281 84.040 40.405 1.00 24.66 126 ALA B N 1
ATOM 2597 C CA . ALA B 1 127 ? 36.304 82.595 40.528 1.00 27.30 126 ALA B CA 1
ATOM 2598 C C . ALA B 1 127 ? 37.605 82.029 39.980 1.00 29.02 126 ALA B C 1
ATOM 2599 O O . ALA B 1 127 ? 38.150 82.525 38.992 1.00 29.25 126 ALA B O 1
ATOM 2601 N N . ILE B 1 128 ? 38.100 81.005 40.646 1.00 28.49 127 ILE B N 1
ATOM 2602 C CA . ILE B 1 128 ? 39.028 80.092 40.056 1.00 31.60 127 ILE B CA 1
ATOM 2603 C C . ILE B 1 128 ? 38.226 78.826 39.648 1.00 32.51 127 ILE B C 1
ATOM 2604 O O . ILE B 1 128 ? 37.591 78.197 40.504 1.00 31.85 127 ILE B O 1
ATOM 2609 N N . ALA B 1 129 ? 38.272 78.494 38.351 1.00 33.11 128 ALA B N 1
ATOM 2610 C CA . ALA B 1 129 ? 37.797 77.226 37.764 1.00 38.81 128 ALA B CA 1
ATOM 2611 C C . ALA B 1 129 ? 38.222 75.973 38.538 1.00 42.82 128 ALA B C 1
ATOM 2612 O O . ALA B 1 129 ? 39.299 75.420 38.303 1.00 48.98 128 ALA B O 1
ATOM 2614 N N . VAL B 1 144 ? 34.587 66.764 38.627 1.00 47.72 143 VAL B N 1
ATOM 2615 C CA . VAL B 1 144 ? 33.493 67.656 39.009 1.00 45.48 143 VAL B CA 1
ATOM 2616 C C . VAL B 1 144 ? 33.942 69.125 39.040 1.00 47.18 143 VAL B C 1
ATOM 2617 O O . VAL B 1 144 ? 34.600 69.548 40.005 1.00 47.85 143 VAL B O 1
ATOM 2621 N N . HIS B 1 145 ? 33.558 69.895 38.011 1.00 45.44 144 HIS B N 1
ATOM 2622 C CA . HIS B 1 145 ? 33.984 71.308 37.846 1.00 42.79 144 HIS B CA 1
ATOM 2623 C C . HIS B 1 145 ? 33.257 72.256 38.819 1.00 40.85 144 HIS B C 1
ATOM 2624 O O . HIS B 1 145 ? 32.081 72.055 39.155 1.00 39.77 144 HIS B O 1
ATOM 2626 N N . PHE B 1 146 ? 33.956 73.283 39.297 1.00 36.47 145 PHE B N 1
ATOM 2627 C CA . PHE B 1 146 ? 33.328 74.261 40.166 1.00 32.41 145 PHE B CA 1
ATOM 2628 C C . PHE B 1 146 ? 34.101 75.566 40.170 1.00 29.65 145 PHE B C 1
ATOM 2629 O O . PHE B 1 146 ? 35.159 75.685 39.568 1.00 30.90 145 PHE B O 1
ATOM 2637 N N . LEU B 1 147 ? 33.498 76.560 40.802 1.00 26.62 146 LEU B N 1
ATOM 2638 C CA A LEU B 1 147 ? 34.067 77.877 40.956 0.70 22.62 146 LEU B CA 1
ATOM 2639 C CA B LEU B 1 147 ? 34.094 77.865 40.941 0.30 23.85 146 LEU B CA 1
ATOM 2640 C C . LEU B 1 147 ? 34.511 78.031 42.400 1.00 23.83 146 LEU B C 1
ATOM 2641 O O . LEU B 1 147 ? 33.741 77.755 43.318 1.00 26.18 146 LEU B O 1
ATOM 2650 N N . ARG B 1 148 ? 35.743 78.465 42.616 1.00 24.81 147 ARG B N 1
ATOM 2651 C CA . ARG B 1 148 ? 36.243 78.645 43.972 1.00 26.35 147 ARG B CA 1
ATOM 2652 C C . ARG B 1 148 ? 36.565 80.118 44.151 1.00 23.66 147 ARG B C 1
ATOM 2653 O O . ARG B 1 148 ? 37.288 80.714 43.333 1.00 24.94 147 ARG B O 1
ATOM 2661 N N . PHE B 1 149 ? 35.970 80.713 45.183 1.00 22.02 148 PHE B N 1
ATOM 2662 C CA . PHE B 1 149 ? 36.150 82.134 45.502 1.00 21.15 148 PHE B CA 1
ATOM 2663 C C . PHE B 1 149 ? 36.946 82.185 46.818 1.00 22.95 148 PHE B C 1
ATOM 2664 O O . PHE B 1 149 ? 36.426 81.807 47.853 1.00 21.78 148 PHE B O 1
ATOM 2672 N N . GLU B 1 150 ? 38.187 82.661 46.775 1.00 24.83 149 GLU B N 1
ATOM 2673 C CA . GLU B 1 150 ? 39.032 82.752 47.964 1.00 25.35 149 GLU B CA 1
ATOM 2674 C C . GLU B 1 150 ? 38.847 84.089 48.661 1.00 26.11 149 GLU B C 1
ATOM 2675 O O . GLU B 1 150 ? 39.041 85.128 48.060 1.00 24.20 149 GLU B O 1
ATOM 2681 N N . LEU B 1 151 ? 38.413 84.053 49.920 1.00 25.14 150 LEU B N 1
ATOM 2682 C CA . LEU B 1 151 ? 38.180 85.273 50.663 1.00 26.28 150 LEU B CA 1
ATOM 2683 C C . LEU B 1 151 ? 39.383 85.598 51.567 1.00 27.58 150 LEU B C 1
ATOM 2684 O O . LEU B 1 151 ? 39.923 84.696 52.243 1.00 25.89 150 LEU B O 1
ATOM 2689 N N . GLY B 1 152 ? 39.811 86.867 51.552 1.00 25.20 151 GLY B N 1
ATOM 2690 C CA . GLY B 1 152 ? 40.780 87.386 52.531 1.00 26.07 151 GLY B CA 1
ATOM 2691 C C . GLY B 1 152 ? 40.149 87.587 53.894 1.00 26.50 151 GLY B C 1
ATOM 2692 O O . GLY B 1 152 ? 38.913 87.631 54.007 1.00 29.32 151 GLY B O 1
ATOM 2693 N N . ASP B 1 153 ? 40.976 87.749 54.931 1.00 27.59 152 ASP B N 1
ATOM 2694 C CA . ASP B 1 153 ? 40.474 87.857 56.316 1.00 27.74 152 ASP B CA 1
ATOM 2695 C C . ASP B 1 153 ? 39.503 89.026 56.456 1.00 28.41 152 ASP B C 1
ATOM 2696 O O . ASP B 1 153 ? 38.456 88.873 57.100 1.00 27.30 152 ASP B O 1
ATOM 2701 N N . ALA B 1 154 ? 39.818 90.172 55.834 1.00 28.21 153 ALA B N 1
ATOM 2702 C CA . ALA B 1 154 ? 38.914 91.349 55.904 1.00 28.06 153 ALA B CA 1
ATOM 2703 C C . ALA B 1 154 ? 37.565 91.009 55.331 1.00 28.44 153 ALA B C 1
ATOM 2704 O O . ALA B 1 154 ? 36.535 91.368 55.902 1.00 25.00 153 ALA B O 1
ATOM 2714 N N . LYS B 1 156 ? 36.226 87.994 54.911 1.00 28.52 155 LYS B N 1
ATOM 2715 C CA . LYS B 1 156 ? 35.596 86.969 55.748 1.00 28.65 155 LYS B CA 1
ATOM 2716 C C . LYS B 1 156 ? 34.881 87.617 56.904 1.00 29.19 155 LYS B C 1
ATOM 2717 O O . LYS B 1 156 ? 33.754 87.227 57.242 1.00 28.66 155 LYS B O 1
ATOM 2723 N N . ALA B 1 157 ? 35.547 88.590 57.534 1.00 29.90 156 ALA B N 1
ATOM 2724 C CA . ALA B 1 157 ? 34.983 89.226 58.725 1.00 29.34 156 ALA B CA 1
ATOM 2725 C C . ALA B 1 157 ? 33.761 90.031 58.354 1.00 29.43 156 ALA B C 1
ATOM 2726 O O . ALA B 1 157 ? 32.717 89.918 58.989 1.00 31.45 156 ALA B O 1
ATOM 2728 N N . LYS B 1 158 ? 33.864 90.799 57.279 1.00 30.88 157 LYS B N 1
ATOM 2729 C CA . LYS B 1 158 ? 32.753 91.652 56.884 1.00 31.82 157 LYS B CA 1
ATOM 2730 C C . LYS B 1 158 ? 31.531 90.818 56.567 1.00 34.09 157 LYS B C 1
ATOM 2731 O O . LYS B 1 158 ? 30.415 91.159 56.970 1.00 34.57 157 LYS B O 1
ATOM 2737 N N . LEU B 1 159 ? 31.752 89.715 55.843 1.00 35.63 158 LEU B N 1
ATOM 2738 C CA . LEU B 1 159 ? 30.645 88.879 55.401 1.00 36.86 158 LEU B CA 1
ATOM 2739 C C . LEU B 1 159 ? 29.944 88.247 56.609 1.00 37.02 158 LEU B C 1
ATOM 2740 O O . LEU B 1 159 ? 28.705 88.283 56.718 1.00 37.19 158 LEU B O 1
ATOM 2745 N N . LYS B 1 160 ? 30.755 87.645 57.479 1.00 37.47 159 LYS B N 1
ATOM 2746 C CA . LYS B 1 160 ? 30.274 87.074 58.725 1.00 40.40 159 LYS B CA 1
ATOM 2747 C C . LYS B 1 160 ? 29.475 88.108 59.475 1.00 39.63 159 LYS B C 1
ATOM 2748 O O . LYS B 1 160 ? 28.404 87.811 59.994 1.00 44.22 159 LYS B O 1
ATOM 2754 N N . ALA B 1 161 ? 29.981 89.333 59.496 1.00 39.89 160 ALA B N 1
ATOM 2755 C CA . ALA B 1 161 ? 29.304 90.417 60.192 1.00 39.49 160 ALA B CA 1
ATOM 2756 C C . ALA B 1 161 ? 28.081 90.984 59.445 1.00 37.50 160 ALA B C 1
ATOM 2757 O O . ALA B 1 161 ? 27.498 91.979 59.878 1.00 39.66 160 ALA B O 1
ATOM 2759 N N . GLY B 1 162 ? 27.705 90.396 58.318 1.00 35.19 161 GLY B N 1
ATOM 2760 C CA . GLY B 1 162 ? 26.467 90.795 57.619 1.00 32.69 161 GLY B CA 1
ATOM 2761 C C . GLY B 1 162 ? 26.577 91.839 56.530 1.00 31.50 161 GLY B C 1
ATOM 2762 O O . GLY B 1 162 ? 25.545 92.353 56.068 1.00 28.64 161 GLY B O 1
ATOM 2763 N N . ALA B 1 163 ? 27.807 92.138 56.089 1.00 29.01 162 ALA B N 1
ATOM 2764 C CA . ALA B 1 163 ? 28.002 93.057 54.964 1.00 30.25 162 ALA B CA 1
ATOM 2765 C C . ALA B 1 163 ? 27.311 92.570 53.659 1.00 30.71 162 ALA B C 1
ATOM 2766 O O . ALA B 1 163 ? 27.013 91.367 53.508 1.00 28.66 162 ALA B O 1
ATOM 2768 N N . PRO B 1 164 ? 27.002 93.506 52.748 1.00 28.47 163 PRO B N 1
ATOM 2769 C CA . PRO B 1 164 ? 26.469 93.216 51.417 1.00 31.50 163 PRO B CA 1
ATOM 2770 C C . PRO B 1 164 ? 27.378 92.289 50.599 1.00 30.70 163 PRO B C 1
ATOM 2771 O O . PRO B 1 164 ? 28.617 92.414 50.659 1.00 27.23 163 PRO B O 1
ATOM 2775 N N . LEU B 1 165 ? 26.767 91.355 49.874 1.00 29.11 164 LEU B N 1
ATOM 2776 C CA . LEU B 1 165 ? 27.482 90.481 48.983 1.00 27.64 164 LEU B CA 1
ATOM 2777 C C . LEU B 1 165 ? 26.866 90.692 47.608 1.00 27.87 164 LEU B C 1
ATOM 2778 O O . LEU B 1 165 ? 25.631 90.627 47.443 1.00 30.13 164 LEU B O 1
ATOM 2783 N N . SER B 1 166 ? 27.707 90.987 46.626 1.00 25.09 165 SER B N 1
ATOM 2784 C CA . SER B 1 166 ? 27.238 91.153 45.267 1.00 25.08 165 SER B CA 1
ATOM 2785 C C . SER B 1 166 ? 27.945 90.198 44.328 1.00 23.46 165 SER B C 1
ATOM 2786 O O . SER B 1 166 ? 29.059 89.714 44.632 1.00 24.23 165 SER B O 1
ATOM 2789 N N . ILE B 1 167 ? 27.268 89.906 43.213 1.00 23.56 166 ILE B N 1
ATOM 2790 C CA . ILE B 1 167 ? 27.777 88.991 42.204 1.00 23.09 166 ILE B CA 1
ATOM 2791 C C . ILE B 1 167 ? 27.550 89.553 40.805 1.00 25.64 166 ILE B C 1
ATOM 2792 O O . ILE B 1 167 ? 26.498 90.089 40.530 1.00 26.99 166 ILE B O 1
ATOM 2797 N N . GLY B 1 168 ? 28.568 89.469 39.952 1.00 24.64 167 GLY B N 1
ATOM 2798 C CA . GLY B 1 168 ? 28.430 89.848 38.536 1.00 27.42 167 GLY B CA 1
ATOM 2799 C C . GLY B 1 168 ? 29.312 89.055 37.577 1.00 25.48 167 GLY B C 1
ATOM 2800 O O . GLY B 1 168 ? 29.929 88.032 37.948 1.00 25.68 167 GLY B O 1
ATOM 2801 N N . CYS B 1 169 ? 29.309 89.497 36.321 1.00 22.80 168 CYS B N 1
ATOM 2802 C CA . CYS B 1 169 ? 30.086 88.844 35.272 1.00 25.30 168 CYS B CA 1
ATOM 2803 C C . CYS B 1 169 ? 30.535 89.889 34.274 1.00 25.28 168 CYS B C 1
ATOM 2804 O O . CYS B 1 169 ? 29.744 90.759 33.885 1.00 25.66 168 CYS B O 1
ATOM 2807 N N . ASP B 1 170 ? 31.796 89.808 33.873 1.00 26.93 169 ASP B N 1
ATOM 2808 C CA . ASP B 1 170 ? 32.336 90.723 32.878 1.00 28.61 169 ASP B CA 1
ATOM 2809 C C . ASP B 1 170 ? 32.884 90.003 31.660 1.00 30.12 169 ASP B C 1
ATOM 2810 O O . ASP B 1 170 ? 33.736 90.524 30.959 1.00 31.69 169 ASP B O 1
ATOM 2815 N N . HIS B 1 171 ? 32.371 88.811 31.396 1.00 30.56 170 HIS B N 1
ATOM 2816 C CA . HIS B 1 171 ? 32.625 88.105 30.143 1.00 30.42 170 HIS B CA 1
ATOM 2817 C C . HIS B 1 171 ? 32.120 88.951 28.941 1.00 30.51 170 HIS B C 1
ATOM 2818 O O . HIS B 1 171 ? 31.065 89.593 29.021 1.00 29.71 170 HIS B O 1
ATOM 2825 N N . PRO B 1 172 ? 32.877 88.989 27.828 1.00 32.03 171 PRO B N 1
ATOM 2826 C CA . PRO B 1 172 ? 32.447 89.852 26.719 1.00 32.44 171 PRO B CA 1
ATOM 2827 C C . PRO B 1 172 ? 31.106 89.450 26.141 1.00 33.86 171 PRO B C 1
ATOM 2828 O O . PRO B 1 172 ? 30.369 90.317 25.708 1.00 31.89 171 PRO B O 1
ATOM 2832 N N . HIS B 1 173 ? 30.783 88.157 26.157 1.00 32.21 172 HIS B N 1
ATOM 2833 C CA . HIS B 1 173 ? 29.467 87.719 25.677 1.00 36.86 172 HIS B CA 1
ATOM 2834 C C . HIS B 1 173 ? 28.391 87.692 26.747 1.00 36.99 172 HIS B C 1
ATOM 2835 O O . HIS B 1 173 ? 27.242 87.399 26.443 1.00 40.52 172 HIS B O 1
ATOM 2842 N N . TYR B 1 174 ? 28.734 88.049 27.985 1.00 36.74 173 TYR B N 1
ATOM 2843 C CA . TYR B 1 174 ? 27.754 88.002 29.059 1.00 34.06 173 TYR B CA 1
ATOM 2844 C C . TYR B 1 174 ? 28.038 89.032 30.162 1.00 34.29 173 TYR B C 1
ATOM 2845 O O . TYR B 1 174 ? 28.219 88.676 31.326 1.00 30.60 173 TYR B O 1
ATOM 2854 N N . PRO B 1 175 ? 28.052 90.321 29.792 1.00 33.72 174 PRO B N 1
ATOM 2855 C CA . PRO B 1 175 ? 28.326 91.381 30.754 1.00 34.23 174 PRO B CA 1
ATOM 2856 C C . PRO B 1 175 ? 27.123 91.640 31.656 1.00 32.54 174 PRO B C 1
ATOM 2857 O O . PRO B 1 175 ? 26.072 92.097 31.178 1.00 32.22 174 PRO B O 1
ATOM 2861 N N . ILE B 1 176 ? 27.242 91.312 32.944 1.00 27.30 175 ILE B N 1
ATOM 2862 C CA . ILE B 1 176 ? 26.149 91.582 33.880 1.00 28.66 175 ILE B CA 1
ATOM 2863 C C . ILE B 1 176 ? 26.717 92.395 35.036 1.00 30.20 175 ILE B C 1
ATOM 2864 O O . ILE B 1 176 ? 27.683 91.968 35.667 1.00 27.67 175 ILE B O 1
ATOM 2869 N N . GLN B 1 177 ? 26.119 93.558 35.296 1.00 32.15 176 GLN B N 1
ATOM 2870 C CA . GLN B 1 177 ? 26.592 94.464 36.359 1.00 32.92 176 GLN B CA 1
ATOM 2871 C C . GLN B 1 177 ? 26.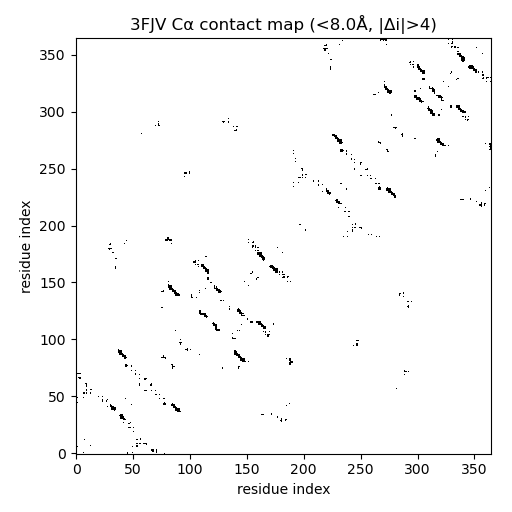341 93.793 37.718 1.00 31.36 176 GLN B C 1
ATOM 2872 O O . GLN B 1 177 ? 25.324 93.120 37.891 1.00 29.10 176 GLN B O 1
ATOM 2878 N N . ALA B 1 178 ? 27.275 93.972 38.660 1.00 29.84 177 ALA B N 1
ATOM 2879 C CA . ALA B 1 178 ? 27.153 93.384 39.991 1.00 31.17 177 ALA B CA 1
ATOM 2880 C C . ALA B 1 178 ? 25.791 93.694 40.576 1.00 32.64 177 ALA B C 1
ATOM 2881 O O . ALA B 1 178 ? 25.312 94.837 40.487 1.00 33.19 177 ALA B O 1
ATOM 2883 N N . ALA B 1 179 ? 25.134 92.658 41.098 1.00 31.99 178 ALA B N 1
ATOM 2884 C CA . ALA B 1 179 ? 23.853 92.806 41.792 1.00 31.37 178 ALA B CA 1
ATOM 2885 C C . ALA B 1 179 ? 23.948 92.158 43.176 1.00 30.68 178 ALA B C 1
ATOM 2886 O O . ALA B 1 179 ? 24.627 91.139 43.359 1.00 26.09 178 ALA B O 1
ATOM 2888 N N . ARG B 1 180 ? 23.252 92.734 44.149 1.00 30.92 179 ARG B N 1
ATOM 2889 C CA . ARG B 1 180 ? 23.353 92.294 45.524 1.00 32.45 179 ARG B CA 1
ATOM 2890 C C . ARG B 1 180 ? 22.634 90.972 45.698 1.00 32.18 179 ARG B C 1
ATOM 2891 O O . ARG B 1 180 ? 21.564 90.782 45.151 1.00 31.30 179 ARG B O 1
ATOM 2899 N N . ILE B 1 181 ? 23.261 90.039 46.409 1.00 27.35 180 ILE B N 1
ATOM 2900 C CA . ILE B 1 181 ? 22.671 88.712 46.665 1.00 27.86 180 ILE B CA 1
ATOM 2901 C C . ILE B 1 181 ? 21.690 88.862 47.827 1.00 28.10 180 ILE B C 1
ATOM 2902 O O . ILE B 1 181 ? 21.946 89.634 48.748 1.00 26.39 180 ILE B O 1
ATOM 2907 N N . ASP B 1 182 ? 20.538 88.185 47.740 1.00 26.39 181 ASP B N 1
ATOM 2908 C CA A ASP B 1 182 ? 19.579 88.160 48.833 0.50 25.29 181 ASP B CA 1
ATOM 2909 C CA B ASP B 1 182 ? 19.559 88.066 48.838 0.50 26.41 181 ASP B CA 1
ATOM 2910 C C . ASP B 1 182 ? 20.261 87.955 50.192 1.00 26.03 181 ASP B C 1
ATOM 2911 O O . ASP B 1 182 ? 21.083 87.076 50.368 1.00 25.40 181 ASP B O 1
ATOM 2920 N N . PRO B 1 183 ? 19.920 88.812 51.188 1.00 28.67 182 PRO B N 1
ATOM 2921 C CA . PRO B 1 183 ? 20.633 88.695 52.484 1.00 28.26 182 PRO B CA 1
ATOM 2922 C C . PRO B 1 183 ? 20.542 87.321 53.172 1.00 28.64 182 PRO B C 1
ATOM 2923 O O . PRO B 1 183 ? 21.526 86.869 53.779 1.00 25.37 182 PRO B O 1
ATOM 2927 N N . ASP B 1 184 ? 19.401 86.642 53.044 1.00 27.24 183 ASP B N 1
ATOM 2928 C CA . ASP B 1 184 ? 19.285 85.276 53.576 1.00 29.75 183 ASP B CA 1
ATOM 2929 C C . ASP B 1 184 ? 20.286 84.316 52.953 1.00 24.28 183 ASP B C 1
ATOM 2930 O O . ASP B 1 184 ? 20.875 83.497 53.639 1.00 27.46 183 ASP B O 1
ATOM 2935 N N . VAL B 1 185 ? 20.505 84.438 51.655 1.00 26.82 184 VAL B N 1
ATOM 2936 C CA . VAL B 1 185 ? 21.517 83.607 50.978 1.00 24.94 184 VAL B CA 1
ATOM 2937 C C . VAL B 1 185 ? 22.914 84.013 51.462 1.00 25.55 184 VAL B C 1
ATOM 2938 O O . VAL B 1 185 ? 23.743 83.144 51.816 1.00 24.00 184 VAL B O 1
ATOM 2942 N N . ALA B 1 186 ? 23.198 85.327 51.476 1.00 22.69 185 ALA B N 1
ATOM 2943 C CA . ALA B 1 186 ? 24.507 85.799 51.977 1.00 22.54 185 ALA B CA 1
ATOM 2944 C C . ALA B 1 186 ? 24.811 85.266 53.388 1.00 23.87 185 ALA B C 1
ATOM 2945 O O . ALA B 1 186 ? 25.955 84.848 53.688 1.00 24.89 185 ALA B O 1
ATOM 2947 N N . ALA B 1 187 ? 23.806 85.292 54.263 1.00 24.34 186 ALA B N 1
ATOM 2948 C CA . ALA B 1 187 ? 23.945 84.749 55.628 1.00 23.99 186 ALA B CA 1
ATOM 2949 C C . ALA B 1 187 ? 24.329 83.271 55.624 1.00 27.32 186 ALA B C 1
ATOM 2950 O O . ALA B 1 187 ? 25.126 82.831 56.443 1.00 30.25 186 ALA B O 1
ATOM 2952 N N . SER B 1 188 ? 23.744 82.497 54.713 1.00 25.97 187 SER B N 1
ATOM 2953 C CA . SER B 1 188 ? 24.031 81.073 54.630 1.00 26.48 187 SER B CA 1
ATOM 2954 C C . SER B 1 188 ? 25.480 80.876 54.197 1.00 27.70 187 SER B C 1
ATOM 2955 O O . SER B 1 188 ? 26.235 80.069 54.788 1.00 26.91 187 SER B O 1
ATOM 2958 N N . LEU B 1 189 ? 25.876 81.644 53.188 1.00 26.97 188 LEU B N 1
ATOM 2959 C CA . LEU B 1 189 ? 27.228 81.550 52.661 1.00 24.61 188 LEU B CA 1
ATOM 2960 C C . LEU B 1 189 ? 28.256 81.866 53.760 1.00 24.61 188 LEU B C 1
ATOM 2961 O O . LEU B 1 189 ? 29.299 81.204 53.823 1.00 26.91 188 LEU B O 1
ATOM 2966 N N . ALA B 1 190 ? 27.977 82.856 54.611 1.00 27.06 189 ALA B N 1
ATOM 2967 C CA . ALA B 1 190 ? 28.920 83.228 55.690 1.00 29.19 189 ALA B CA 1
ATOM 2968 C C . ALA B 1 190 ? 29.207 82.056 56.654 1.00 30.37 189 ALA B C 1
ATOM 2969 O O . ALA B 1 190 ? 30.330 81.909 57.186 1.00 28.41 189 ALA B O 1
ATOM 2971 N N . GLY B 1 191 ? 28.201 81.214 56.852 1.00 30.67 190 GLY B N 1
ATOM 2972 C CA . GLY B 1 191 ? 28.321 80.075 57.717 1.00 30.15 190 GLY B CA 1
ATOM 2973 C C . GLY B 1 191 ? 29.287 79.040 57.212 1.00 32.34 190 GLY B C 1
ATOM 2974 O O . GLY B 1 191 ? 29.714 78.178 57.980 1.00 33.78 190 GLY B O 1
ATOM 2975 N N . ASP B 1 192 ? 29.662 79.126 55.934 1.00 28.20 191 ASP B N 1
ATOM 2976 C CA . ASP B 1 192 ? 30.680 78.244 55.382 1.00 28.11 191 ASP B CA 1
ATOM 2977 C C . ASP B 1 192 ? 32.069 78.597 55.900 1.00 26.69 191 ASP B C 1
ATOM 2978 O O . ASP B 1 192 ? 32.998 77.806 55.769 1.00 27.07 191 ASP B O 1
ATOM 2983 N N . LEU B 1 193 ? 32.222 79.810 56.404 1.00 26.71 192 LEU B N 1
ATOM 2984 C CA . LEU B 1 193 ? 33.541 80.364 56.684 1.00 30.45 192 LEU B CA 1
ATOM 2985 C C . LEU B 1 193 ? 33.934 80.012 58.111 1.00 32.22 192 LEU B C 1
ATOM 2986 O O . LEU B 1 193 ? 33.126 80.156 59.030 1.00 32.61 192 LEU B O 1
ATOM 2991 N N . ASP B 1 194 ? 35.145 79.504 58.290 1.00 35.05 193 ASP B N 1
ATOM 2992 C CA . ASP B 1 194 ? 35.657 79.243 59.635 1.00 35.48 193 ASP B CA 1
ATOM 2993 C C . ASP B 1 194 ? 36.249 80.497 60.247 1.00 35.96 193 ASP B C 1
ATOM 2994 O O . ASP B 1 194 ? 36.415 81.545 59.618 1.00 36.21 193 ASP B O 1
#

Organism: Burkholderia pseudomallei (strain K96243) (NCBI:txid272560)

B-factor: mean 27.01, std 10.57, range [7.77, 75.32]

Radius of gyration: 23.71 Å; Cα contacts (8 Å, |Δi|>4): 655; chains: 2; bounding box: 39×50×65 Å

Sequence (365 aa):
TLTRDSLLTLEAYAKVRRQEHARVIAHKKRRAVVSIGNHLRLLFEDETTIRYQIHELHIEKIFDEDGIQAELDAYLPLVPDGSNNLKATLQIEYENETTQRRAALARLVGIEDRVFLRRVDDEAPVYAIIADEDLERDTAEKTSAVHFLRFEELGDAKAKLKAGAPLSIIGCDHPHYPIQAARRIIDPDVAASLAGDLDLTRDSLLTLEAYAKVRRQEHARVVIAHKKRRAVVSIGNHLRLLFEDETTIIRYQIHELHIEKIFDEDGIQAELDAYLPLVPDGSNLKATLQIEYENEETQRRAALARLVGIEDRVFLRVDDEAPVYAIAVHFLLRFELGDAKAKLKAGAPLSIGCDHPHYPIQAARIDDPDVAASLAGDLD

Secondary structure (DSSP, 8-state):
---GGGSPPHHHHHHHHHHHHHHHHHHHTTTEEEETTTEEEEE--HHHHHHHHH--TTTT--SHHHHHHHHHHHGGG---SSEEEEEEEE--SSHHHHHHHHHHTTTGGGSEEEEETTSPPEEPEE-TTS-HHHHHS--SEEEEEEE-----HHHHTT--EEEEE--TTS-EEEEEPPHHHHHHHHTT--/--GGGSPPHHHHHHHHHHHHHHHHHHHTTTEEEETTTEEEEE--HHHHHHHHH--TTTT--SHHHHHHHHHHHGGGS--SSEEEEEEEE--SSHHHHHHHGGGGTTGGGGEEEEETTSPPEEPB----EEEEPP---HHHHTT--EEEEEEETTEEEEEEE--HHHHHHHHTT--

InterPro domains:
  IPR021890 Protein of unknown function DUF3501 [PF12007] (3-192)

Nearest PDB structures (foldseek):
  3fjv-assembly1_A  TM=1.005E+00  e=9.449E-38  Burkholderia pseudomallei K96243
  3fjv-assembly1_B  TM=9.603E-01  e=4.976E-29  Burkholderia pseudomallei K96243
  8d3t-assembly1_A  TM=4.222E-01  e=3.647E-02  Populus trichocarpa
  9fmb-assembly2_D  TM=5.059E-01  e=2.783E-01  Homo sapiens
  9fmb-assembly1_B  TM=5.358E-01  e=5.702E-01  Homo sapiens

Foldseek 3Di:
DDDPVNADALVVCVVCVVVLVVVLVVVQVLAKDAFPDFKIKGFDEPSNLNNVLSCVNVVVDGDRVRSVVSVVVSVLNYQDAFKTKIKMAGDDDDDVRVVVCQVLCQPQQQFKWKDFAPDDIWTWDKDPVDDPVRSNDTDRIIMTITGHDDVLVSLCVQTWMWMFGDRPVRGTPTDTDDSSNSNVRSVSHD/DDLVPADALVRCVVCVVVLVVVVVVVQVLAWDDAPDWKIKGWDAPSNLSNVLSVVNVVVDHDPVRSVVSCVVRVVSHQDAQKIKIAMGTDDPDDVVSVVCVVLCPPFQQFKWKDFAPDDIFGFDECHITMGGHDPVLVSLCVQTWMWMFGCRVVGGGPTDTDDSSSSNVRSVSHD